Protein AF-A0A4R9ENP4-F1 (afdb_monomer)

pLDDT: mean 82.61, std 16.68, range [25.3, 98.69]

Mean predicted aligned error: 11.26 Å

Nearest PDB structures (foldseek):
  9c3c-assembly1_n  TM=2.186E-01  e=7.268E-01  Oryctolagus cuniculus

Radius of gyration: 22.76 Å; Cα contacts (8 Å, |Δi|>4): 578; chains: 1; bounding box: 49×40×67 Å

Solvent-accessible surface area (backbone atoms only — not comparable to full-atom values): 18109 Å² total; per-residue (Å²): 117,75,44,74,51,44,40,76,66,44,40,77,64,33,58,74,70,53,34,59,51,46,30,51,43,42,49,52,66,68,67,65,55,101,65,59,54,32,58,50,50,42,55,48,40,53,54,52,46,54,48,41,70,79,51,80,87,47,88,64,45,68,60,52,43,55,51,47,54,59,57,54,68,53,79,38,44,36,74,66,94,72,74,83,35,73,78,32,24,39,43,47,72,43,92,91,40,76,49,38,39,36,44,31,62,39,58,69,90,78,79,91,79,85,89,78,92,79,88,84,84,97,49,90,81,46,71,25,39,70,56,72,30,43,33,70,57,26,20,51,40,14,11,51,42,14,26,52,53,30,50,75,71,66,48,57,68,61,57,22,51,34,38,22,52,23,28,34,33,29,61,30,24,39,54,30,67,39,53,30,6,26,44,42,65,29,32,53,69,60,38,75,66,48,84,60,58,50,66,38,25,44,50,62,52,86,44,58,67,58,53,52,49,5,22,59,66,26,72,46,53,92,58,58,53,43,28,47,40,12,20,52,40,46,49,60,46,54,77,68,63,44,77,89,56,64,86,41,61,65,66,57,34,35,44,46,17,34,27,46,86,68,42,36,80,39,54,61,63,73,32,61,47,94,75,56,48,81,32,65,24,62,40,85,84,67,49,76,37,74,41,59,37,57,66,25,32,67,65,81,59,33,47,60,46,45,51,51,45,33,71,72,51,32,66,67,46,44,51,48,56,41,46,45,44,33,51,19,44,52,50,24,34,75,73,57,58

Structure (mmCIF, N/CA/C/O backbone):
data_AF-A0A4R9ENP4-F1
#
_entry.id   AF-A0A4R9ENP4-F1
#
loop_
_atom_site.group_PDB
_atom_site.id
_atom_site.type_symbol
_atom_site.label_atom_id
_atom_site.label_alt_id
_atom_site.label_comp_id
_atom_site.label_asym_id
_atom_site.label_entity_id
_atom_site.label_seq_id
_atom_site.pdbx_PDB_ins_code
_atom_site.Cartn_x
_atom_site.Cartn_y
_atom_site.Cartn_z
_atom_site.occupancy
_atom_site.B_iso_or_equiv
_atom_site.auth_seq_id
_atom_site.auth_comp_id
_atom_site.auth_asym_id
_atom_site.auth_atom_id
_atom_site.pdbx_PDB_model_num
ATOM 1 N N . ALA A 1 1 ? 1.396 -7.609 -23.230 1.00 62.72 1 ALA A N 1
ATOM 2 C CA . ALA A 1 1 ? 2.019 -7.308 -21.926 1.00 62.72 1 ALA A CA 1
ATOM 3 C C . ALA A 1 1 ? 3.012 -6.165 -22.107 1.00 62.72 1 ALA A C 1
ATOM 5 O O . ALA A 1 1 ? 3.465 -5.997 -23.237 1.00 62.72 1 ALA A O 1
ATOM 6 N N . PRO A 1 2 ? 3.311 -5.389 -21.052 1.00 74.44 2 PRO A N 1
ATOM 7 C CA . PRO A 1 2 ? 4.480 -4.512 -21.018 1.00 74.44 2 PRO A CA 1
ATOM 8 C C . PRO A 1 2 ? 5.732 -5.256 -21.491 1.00 74.44 2 PRO A C 1
ATOM 10 O O . PRO A 1 2 ? 5.940 -6.402 -21.089 1.00 74.44 2 PRO A O 1
ATOM 13 N N . THR A 1 3 ? 6.536 -4.624 -22.341 1.00 78.50 3 THR A N 1
ATOM 14 C CA . THR A 1 3 ? 7.766 -5.220 -22.872 1.00 78.50 3 THR A CA 1
ATOM 15 C C . THR A 1 3 ? 8.906 -4.237 -22.722 1.00 78.50 3 THR A C 1
ATOM 17 O O . THR A 1 3 ? 8.933 -3.193 -23.376 1.00 78.50 3 THR A O 1
ATOM 20 N N . ARG A 1 4 ? 9.848 -4.583 -21.849 1.00 78.75 4 ARG A N 1
ATOM 21 C CA . ARG A 1 4 ? 11.099 -3.857 -21.684 1.00 78.75 4 ARG A CA 1
ATOM 22 C C . ARG A 1 4 ? 12.050 -4.239 -22.811 1.00 78.75 4 ARG A C 1
ATOM 24 O O . ARG A 1 4 ? 12.269 -5.426 -23.056 1.00 78.75 4 ARG A O 1
ATOM 31 N N . LEU A 1 5 ? 12.609 -3.238 -23.478 1.00 79.50 5 LEU A N 1
ATOM 32 C CA . LEU A 1 5 ? 13.698 -3.419 -24.428 1.00 79.50 5 LEU A CA 1
ATOM 33 C C . LEU A 1 5 ? 14.982 -2.990 -23.725 1.00 79.50 5 LEU A C 1
ATOM 35 O O . LEU A 1 5 ? 15.175 -1.814 -23.420 1.00 79.50 5 LEU A O 1
ATOM 39 N N . ASP A 1 6 ? 15.813 -3.981 -23.414 1.00 72.50 6 ASP A N 1
ATOM 40 C CA . ASP A 1 6 ? 17.107 -3.800 -22.769 1.00 72.50 6 ASP A CA 1
ATOM 41 C C . ASP A 1 6 ? 18.203 -4.295 -23.728 1.00 72.50 6 ASP A C 1
ATOM 43 O O . ASP A 1 6 ? 18.162 -5.466 -24.133 1.00 72.50 6 ASP A O 1
ATOM 47 N N . PRO A 1 7 ? 19.168 -3.440 -24.107 1.00 70.62 7 PRO A N 1
ATOM 48 C CA . PRO A 1 7 ? 20.269 -3.801 -24.990 1.00 70.62 7 PRO A CA 1
ATOM 49 C C . PRO A 1 7 ? 21.029 -5.047 -24.538 1.00 70.62 7 PRO A C 1
ATOM 51 O O . PRO A 1 7 ? 21.366 -5.885 -25.374 1.00 70.62 7 PRO A O 1
ATOM 54 N N . ALA A 1 8 ? 21.265 -5.216 -23.234 1.00 67.75 8 ALA A N 1
ATOM 55 C CA . ALA A 1 8 ? 22.028 -6.346 -22.712 1.00 67.75 8 ALA A CA 1
ATOM 56 C C . ALA A 1 8 ? 21.276 -7.673 -22.896 1.00 67.75 8 ALA A C 1
ATOM 58 O O . ALA A 1 8 ? 21.872 -8.682 -23.264 1.00 67.75 8 ALA A O 1
ATOM 59 N N . VAL A 1 9 ? 19.953 -7.663 -22.700 1.00 66.44 9 VAL A N 1
ATOM 60 C CA . VAL A 1 9 ? 19.096 -8.846 -22.888 1.00 66.44 9 VAL A CA 1
ATOM 61 C C . VAL A 1 9 ? 18.933 -9.169 -24.369 1.00 66.44 9 VAL A C 1
ATOM 63 O O . VAL A 1 9 ? 18.990 -10.332 -24.761 1.00 66.44 9 VAL A O 1
ATOM 66 N N . LEU A 1 10 ? 18.755 -8.150 -25.210 1.00 67.50 10 LEU A N 1
ATOM 67 C CA . LEU A 1 10 ? 18.553 -8.353 -26.641 1.00 67.50 10 LEU A CA 1
ATOM 68 C C . LEU A 1 10 ? 19.839 -8.775 -27.350 1.00 67.50 10 LEU A C 1
ATOM 70 O O . LEU A 1 10 ? 19.763 -9.625 -28.220 1.00 67.50 10 LEU A O 1
ATOM 74 N N . THR A 1 11 ? 21.016 -8.331 -26.905 1.00 67.88 11 THR A N 1
ATOM 75 C CA . THR A 1 11 ? 22.309 -8.811 -27.438 1.00 67.88 11 THR A CA 1
ATOM 76 C C . THR A 1 11 ? 22.515 -10.319 -27.215 1.00 67.88 11 THR A C 1
ATOM 78 O O . THR A 1 11 ? 23.224 -10.970 -27.977 1.00 67.88 11 THR A O 1
ATOM 81 N N . LEU A 1 12 ? 21.857 -10.921 -26.214 1.00 65.69 12 LEU A N 1
ATOM 82 C CA . LEU A 1 12 ? 21.847 -12.381 -26.037 1.00 65.69 12 LEU A CA 1
ATOM 83 C C . LEU A 1 12 ? 20.946 -13.094 -27.059 1.00 65.69 12 LEU A C 1
ATOM 85 O O . LEU A 1 12 ? 21.131 -14.280 -27.328 1.00 65.69 12 LEU A O 1
ATOM 89 N N . LEU A 1 13 ? 19.986 -12.388 -27.659 1.00 62.69 13 LEU A N 1
ATOM 90 C CA . LEU A 1 13 ? 18.968 -12.929 -28.567 1.00 62.69 13 LEU A CA 1
ATOM 91 C C . LEU A 1 13 ? 19.168 -12.515 -30.035 1.00 62.69 13 LEU A C 1
ATOM 93 O O . LEU A 1 13 ? 18.677 -13.204 -30.922 1.00 62.69 13 LEU A O 1
ATOM 97 N N . THR A 1 14 ? 19.922 -11.450 -30.295 1.00 64.62 14 THR A N 1
ATOM 98 C CA . THR A 1 14 ? 20.237 -10.905 -31.622 1.00 64.62 14 THR A CA 1
ATOM 99 C C . THR A 1 14 ? 21.746 -10.629 -31.746 1.00 64.62 14 THR A C 1
ATOM 101 O O . THR A 1 14 ? 22.522 -11.022 -30.871 1.00 64.62 14 THR A O 1
ATOM 104 N N . ASP A 1 15 ? 22.201 -10.013 -32.840 1.00 65.75 15 ASP A N 1
ATOM 105 C CA . ASP A 1 15 ? 23.605 -9.600 -33.017 1.00 65.75 15 ASP A CA 1
ATOM 106 C C . ASP A 1 15 ? 23.891 -8.235 -32.350 1.00 65.75 15 ASP A C 1
ATOM 108 O O . ASP A 1 15 ? 22.971 -7.441 -32.116 1.00 65.75 15 ASP A O 1
ATOM 112 N N . SER A 1 16 ? 25.165 -7.922 -32.055 1.00 59.75 16 SER A N 1
ATOM 113 C CA . SER A 1 16 ? 25.556 -6.764 -31.215 1.00 59.75 16 SER A CA 1
ATOM 114 C C . SER A 1 16 ? 25.121 -5.392 -31.748 1.00 59.75 16 SER A C 1
ATOM 116 O O . SER A 1 16 ? 24.949 -4.458 -30.966 1.00 59.75 16 SER A O 1
ATOM 118 N N . ALA A 1 17 ? 24.855 -5.276 -33.054 1.00 64.25 17 ALA A N 1
ATOM 119 C CA . ALA A 1 17 ? 24.341 -4.060 -33.688 1.00 64.25 17 ALA A CA 1
ATOM 120 C C . ALA A 1 17 ? 22.979 -3.601 -33.125 1.00 64.25 17 ALA A C 1
ATOM 122 O O . ALA A 1 17 ? 22.590 -2.447 -33.287 1.00 64.25 17 ALA A O 1
ATOM 123 N N . THR A 1 18 ? 22.256 -4.490 -32.440 1.00 66.44 18 THR A N 1
ATOM 124 C CA . THR A 1 18 ? 20.904 -4.244 -31.926 1.00 66.44 18 THR A CA 1
ATOM 125 C C . THR A 1 18 ? 20.866 -3.265 -30.749 1.00 66.44 18 THR A C 1
ATOM 127 O O . THR A 1 18 ? 19.916 -2.492 -30.619 1.00 66.44 18 THR A O 1
ATOM 130 N N . ALA A 1 19 ? 21.912 -3.242 -29.916 1.00 66.50 19 ALA A N 1
ATOM 131 C CA . ALA A 1 19 ? 22.026 -2.308 -28.795 1.00 66.50 19 ALA A CA 1
ATOM 132 C C . ALA A 1 19 ? 21.999 -0.845 -29.272 1.00 66.50 19 ALA A C 1
ATOM 134 O O . ALA A 1 19 ? 21.253 -0.015 -28.753 1.00 66.50 19 ALA A O 1
ATOM 135 N N . THR A 1 20 ? 22.727 -0.568 -30.353 1.00 77.75 20 THR A N 1
ATOM 136 C CA . THR A 1 20 ? 22.848 0.761 -30.959 1.00 77.75 20 THR A CA 1
ATOM 137 C C . THR A 1 20 ? 21.532 1.244 -31.581 1.00 77.75 20 THR A C 1
ATOM 139 O O . THR A 1 20 ? 21.287 2.446 -31.675 1.00 77.75 20 THR A O 1
ATOM 142 N N . VAL A 1 21 ? 20.659 0.320 -32.003 1.00 83.69 21 VAL A N 1
ATOM 143 C CA . VAL A 1 21 ? 19.332 0.643 -32.557 1.00 83.69 21 VAL A CA 1
ATOM 144 C C . VAL A 1 21 ? 18.402 1.161 -31.461 1.00 83.69 21 VAL A C 1
ATOM 146 O O . VAL A 1 21 ? 17.690 2.142 -31.677 1.00 83.69 21 VAL A O 1
ATOM 149 N N . ILE A 1 22 ? 18.436 0.541 -30.279 1.00 82.62 22 ILE A N 1
ATOM 150 C CA . ILE A 1 22 ? 17.636 0.957 -29.120 1.00 82.62 22 ILE A CA 1
ATOM 151 C C . ILE A 1 22 ? 18.085 2.339 -28.650 1.00 82.62 22 ILE A C 1
ATOM 153 O O . ILE A 1 22 ? 17.253 3.231 -28.514 1.00 82.62 22 ILE A O 1
ATOM 157 N N . GLU A 1 23 ? 19.392 2.546 -28.483 1.00 84.12 23 GLU A N 1
ATOM 158 C CA . GLU A 1 23 ? 19.961 3.844 -28.098 1.00 84.12 23 GLU A CA 1
ATOM 159 C C . GLU A 1 23 ? 19.559 4.956 -29.072 1.00 84.12 23 GLU A C 1
ATOM 161 O O . GLU A 1 23 ? 19.110 6.023 -28.652 1.00 84.12 23 GLU A O 1
ATOM 166 N N . ARG A 1 24 ? 19.639 4.694 -30.384 1.00 86.44 24 ARG A N 1
ATOM 167 C CA . ARG A 1 24 ? 19.231 5.657 -31.415 1.00 86.44 24 ARG A CA 1
ATOM 168 C C . ARG A 1 24 ? 17.734 5.958 -31.366 1.00 86.44 24 ARG A C 1
ATOM 170 O O . ARG A 1 24 ? 17.344 7.112 -31.531 1.00 86.44 24 ARG A O 1
ATOM 177 N N . ALA A 1 25 ? 16.898 4.945 -31.146 1.00 87.81 25 ALA A N 1
ATOM 178 C CA . ALA A 1 25 ? 15.459 5.133 -31.004 1.00 87.81 25 ALA A CA 1
ATOM 179 C C . ALA A 1 25 ? 15.123 5.956 -29.751 1.00 87.81 25 ALA A C 1
ATOM 181 O O . ALA A 1 25 ? 14.338 6.896 -29.841 1.00 87.81 25 ALA A O 1
ATOM 182 N N . VAL A 1 26 ? 15.758 5.669 -28.607 1.00 86.50 26 VAL A N 1
ATOM 183 C CA . VAL A 1 26 ? 15.574 6.445 -27.370 1.00 86.50 26 VAL A CA 1
ATOM 184 C C . VAL A 1 26 ? 16.040 7.888 -27.553 1.00 86.50 26 VAL A C 1
ATOM 186 O O . VAL A 1 26 ? 15.333 8.799 -27.134 1.00 86.50 26 VAL A O 1
ATOM 189 N N . ALA A 1 27 ? 17.179 8.118 -28.210 1.00 86.38 27 ALA A N 1
ATOM 190 C CA . ALA A 1 27 ? 17.670 9.464 -28.494 1.00 86.38 27 ALA A CA 1
ATOM 191 C C . ALA A 1 27 ? 16.668 10.276 -29.332 1.00 86.38 27 ALA A C 1
ATOM 193 O O . ALA A 1 27 ? 16.342 11.399 -28.957 1.00 86.38 27 ALA A O 1
ATOM 194 N N . ARG A 1 28 ? 16.110 9.686 -30.401 1.00 87.94 28 ARG A N 1
ATOM 195 C CA . ARG A 1 28 ? 15.069 10.321 -31.233 1.00 87.94 28 ARG A CA 1
ATOM 196 C C . ARG A 1 28 ? 13.795 10.617 -30.441 1.00 87.94 28 ARG A C 1
ATOM 198 O O . ARG A 1 28 ? 13.267 11.719 -30.515 1.00 87.94 28 ARG A O 1
ATOM 205 N N . LEU A 1 29 ? 13.346 9.667 -29.618 1.00 86.75 29 LEU A N 1
ATOM 206 C CA . LEU A 1 29 ? 12.161 9.838 -28.770 1.00 86.75 29 LEU A CA 1
ATOM 207 C C . LEU A 1 29 ? 12.344 10.931 -27.705 1.00 86.75 29 LEU A C 1
ATOM 209 O O . LEU A 1 29 ? 11.378 11.605 -27.362 1.00 86.75 29 LEU A O 1
ATOM 213 N N . ARG A 1 30 ? 13.564 11.120 -27.184 1.00 84.12 30 ARG A N 1
ATOM 214 C CA . ARG A 1 30 ? 13.888 12.206 -26.240 1.00 84.12 30 ARG A CA 1
ATOM 215 C C . ARG A 1 30 ? 14.032 13.561 -26.909 1.00 84.12 30 ARG A C 1
ATOM 217 O O . ARG A 1 30 ? 13.695 14.560 -26.285 1.00 84.12 30 ARG A O 1
ATOM 224 N N . ALA A 1 31 ? 14.576 13.592 -28.125 1.00 82.62 31 ALA A N 1
ATOM 225 C CA . ALA A 1 31 ? 14.781 14.829 -28.866 1.00 82.62 31 ALA A CA 1
ATOM 226 C C . ALA A 1 31 ? 13.449 15.533 -29.164 1.00 82.62 31 ALA A C 1
ATOM 228 O O . ALA A 1 31 ? 13.423 16.756 -29.246 1.00 82.62 31 ALA A O 1
ATOM 229 N N . GLY A 1 32 ? 12.347 14.773 -29.258 1.00 66.75 32 GLY A N 1
ATOM 230 C CA . GLY A 1 32 ? 11.007 15.334 -29.428 1.00 66.75 32 GLY A CA 1
ATOM 231 C C . GLY A 1 32 ? 10.860 16.143 -30.717 1.00 66.75 32 GLY A C 1
ATOM 232 O O . GLY A 1 32 ? 10.054 17.067 -30.761 1.00 66.75 32 GLY A O 1
ATOM 233 N N . GLU A 1 33 ? 11.670 15.831 -31.734 1.00 57.50 33 GLU A N 1
ATOM 234 C CA . GLU A 1 33 ? 11.567 16.415 -33.075 1.00 57.50 33 GLU A CA 1
ATOM 235 C C . GLU A 1 33 ? 10.170 16.119 -33.672 1.00 57.50 33 GLU A C 1
ATOM 237 O O . GLU A 1 33 ? 9.485 15.225 -33.178 1.00 57.50 33 GLU A O 1
ATOM 242 N N . ASP A 1 34 ? 9.746 16.831 -34.731 1.00 61.56 34 ASP A N 1
ATOM 243 C CA . ASP A 1 34 ? 8.429 16.730 -35.425 1.00 61.56 34 ASP A CA 1
ATOM 244 C C . ASP A 1 34 ? 8.048 15.315 -35.950 1.00 61.56 34 ASP A C 1
ATOM 246 O O . ASP A 1 34 ? 7.090 15.130 -36.704 1.00 61.56 34 ASP A O 1
ATOM 250 N N . GLU A 1 35 ? 8.810 14.291 -35.584 1.00 73.94 35 GLU A N 1
ATOM 251 C CA . GLU A 1 35 ? 8.627 12.905 -35.955 1.00 73.94 35 GLU A CA 1
ATOM 252 C C . GLU A 1 35 ? 7.646 12.190 -35.011 1.00 73.94 35 GLU A C 1
ATOM 254 O O . GLU A 1 35 ? 7.814 12.155 -33.791 1.00 73.94 35 GLU A O 1
ATOM 259 N N . ASP A 1 36 ? 6.615 11.570 -35.590 1.00 85.44 36 ASP A N 1
ATOM 260 C CA . ASP A 1 36 ? 5.622 10.791 -34.848 1.00 85.44 36 ASP A CA 1
ATOM 261 C C . ASP A 1 36 ? 6.303 9.645 -34.060 1.00 85.44 36 ASP A C 1
ATOM 263 O O . ASP A 1 36 ? 6.947 8.776 -34.666 1.00 85.44 36 ASP A O 1
ATOM 267 N N . PRO A 1 37 ? 6.131 9.569 -32.723 1.00 86.81 37 PRO A N 1
ATOM 268 C CA . PRO A 1 37 ? 6.666 8.485 -31.902 1.00 86.81 37 PRO A CA 1
ATOM 269 C C . PRO A 1 37 ? 6.309 7.080 -32.407 1.00 86.81 37 PRO A C 1
ATOM 271 O O . PRO A 1 37 ? 7.082 6.140 -32.203 1.00 86.81 37 PRO A O 1
ATOM 274 N N . ALA A 1 38 ? 5.165 6.915 -33.082 1.00 88.62 38 ALA A N 1
ATOM 275 C CA . ALA A 1 38 ? 4.777 5.645 -33.687 1.00 88.62 38 ALA A CA 1
ATOM 276 C C . ALA A 1 38 ? 5.748 5.200 -34.787 1.00 88.62 38 ALA A C 1
ATOM 278 O O . ALA A 1 38 ? 6.103 4.022 -34.838 1.00 88.62 38 ALA A O 1
ATOM 279 N N . VAL A 1 39 ? 6.243 6.133 -35.607 1.00 89.00 39 VAL A N 1
ATOM 280 C CA . VAL A 1 39 ? 7.219 5.852 -36.671 1.00 89.00 39 VAL A CA 1
ATOM 281 C C . VAL A 1 39 ? 8.527 5.349 -36.068 1.00 89.00 39 VAL A C 1
ATOM 283 O O . VAL A 1 39 ? 9.058 4.328 -36.508 1.00 89.00 39 VAL A O 1
ATOM 286 N N . ILE A 1 40 ? 9.015 6.013 -35.016 1.00 90.25 40 ILE A N 1
ATOM 287 C CA . ILE A 1 40 ? 10.263 5.632 -34.344 1.00 90.25 40 ILE A CA 1
ATOM 288 C C . ILE A 1 40 ? 10.136 4.231 -33.723 1.00 90.25 40 ILE A C 1
ATOM 290 O O . ILE A 1 40 ? 11.021 3.390 -33.902 1.00 90.25 40 ILE A O 1
ATOM 294 N N . VAL A 1 41 ? 9.023 3.944 -33.036 1.00 89.69 41 VAL A N 1
ATOM 295 C CA . VAL A 1 41 ? 8.779 2.627 -32.422 1.00 89.69 41 VAL A CA 1
ATOM 296 C C . VAL A 1 41 ? 8.603 1.531 -33.472 1.00 89.69 41 VAL A C 1
ATOM 298 O O . VAL A 1 41 ? 9.140 0.438 -33.298 1.00 89.69 41 VAL A O 1
ATOM 301 N N . HIS A 1 42 ? 7.888 1.789 -34.569 1.00 92.50 42 HIS A N 1
ATOM 302 C CA . HIS A 1 42 ? 7.724 0.812 -35.649 1.00 92.50 42 HIS A CA 1
ATOM 303 C C . HIS A 1 42 ? 9.054 0.468 -36.309 1.00 92.50 42 HIS A C 1
ATOM 305 O O . HIS A 1 42 ? 9.353 -0.714 -36.443 1.00 92.50 42 HIS A O 1
ATOM 311 N N . GLN A 1 43 ? 9.885 1.466 -36.624 1.00 90.75 43 GLN A N 1
ATOM 312 C CA . GLN A 1 43 ? 11.226 1.242 -37.177 1.00 90.75 43 GLN A CA 1
ATOM 313 C C . GLN A 1 43 ? 12.113 0.426 -36.226 1.00 90.75 43 GLN A C 1
ATOM 315 O O . GLN A 1 43 ? 12.814 -0.494 -36.660 1.00 90.75 43 GLN A O 1
ATOM 320 N N . LEU A 1 44 ? 12.064 0.730 -34.923 1.00 89.88 44 LEU A N 1
ATOM 321 C CA . LEU A 1 44 ? 12.766 -0.043 -33.899 1.00 89.88 44 LEU A CA 1
ATOM 322 C C . LEU A 1 44 ? 12.295 -1.504 -33.896 1.00 89.88 44 LEU A C 1
ATOM 324 O O . LEU A 1 44 ? 13.115 -2.415 -33.994 1.00 89.88 44 LEU A O 1
ATOM 328 N N . LEU A 1 45 ? 10.984 -1.738 -33.808 1.00 89.88 45 LEU A N 1
ATOM 329 C CA . LEU A 1 45 ? 10.405 -3.081 -33.738 1.00 89.88 45 LEU A CA 1
ATOM 330 C C . LEU A 1 45 ? 10.645 -3.894 -35.016 1.00 89.88 45 LEU A C 1
ATOM 332 O O . LEU A 1 45 ? 10.938 -5.082 -34.910 1.00 89.88 45 LEU A O 1
ATOM 336 N N . ASP A 1 46 ? 10.581 -3.270 -36.195 1.00 90.00 46 ASP A N 1
ATOM 337 C CA . ASP A 1 46 ? 10.891 -3.915 -37.479 1.00 90.00 46 ASP A CA 1
ATOM 338 C C . ASP A 1 46 ? 12.348 -4.387 -37.523 1.00 90.00 46 ASP A C 1
ATOM 340 O O . ASP A 1 46 ? 12.629 -5.524 -37.908 1.00 90.00 46 ASP A O 1
ATOM 344 N N . THR A 1 47 ? 13.272 -3.552 -37.041 1.00 87.81 47 THR A N 1
ATOM 345 C CA . THR A 1 47 ? 14.696 -3.902 -36.962 1.00 87.81 47 THR A CA 1
ATOM 346 C C . THR A 1 47 ? 14.932 -5.070 -35.997 1.00 87.81 47 THR A C 1
ATOM 348 O O . THR A 1 47 ? 15.670 -6.002 -36.318 1.00 87.81 47 THR A O 1
ATOM 351 N N . LEU A 1 48 ? 14.272 -5.060 -34.832 1.00 85.50 48 LEU A N 1
ATOM 352 C CA . LEU A 1 48 ? 14.372 -6.142 -33.845 1.00 85.50 48 LEU A CA 1
ATOM 353 C C . LEU A 1 48 ? 13.778 -7.463 -34.354 1.00 85.50 48 LEU A C 1
ATOM 355 O O . LEU A 1 48 ? 14.375 -8.519 -34.154 1.00 85.50 48 LEU A O 1
ATOM 359 N N . LEU A 1 49 ? 12.620 -7.416 -35.016 1.00 85.56 49 LEU A N 1
ATOM 360 C CA . LEU A 1 49 ? 11.969 -8.592 -35.599 1.00 85.56 49 LEU A CA 1
ATOM 361 C C . LEU A 1 49 ? 12.822 -9.217 -36.703 1.00 85.56 49 LEU A C 1
ATOM 363 O O . LEU A 1 49 ? 12.999 -10.434 -36.718 1.00 85.56 49 LEU A O 1
ATOM 367 N N . HIS A 1 50 ? 13.407 -8.389 -37.574 1.00 84.06 50 HIS A N 1
ATOM 368 C CA . HIS A 1 50 ? 14.324 -8.863 -38.605 1.00 84.06 50 HIS A CA 1
ATOM 369 C C . HIS A 1 50 ? 15.549 -9.562 -37.995 1.00 84.06 50 HIS A C 1
ATOM 371 O O . HIS A 1 50 ? 15.890 -10.665 -38.412 1.00 84.06 50 HIS A O 1
ATOM 377 N N . GLY A 1 51 ? 16.158 -8.967 -36.962 1.00 77.50 51 GLY A N 1
ATOM 378 C CA . GLY A 1 51 ? 17.322 -9.538 -36.278 1.00 77.50 51 GLY A CA 1
ATOM 379 C C . GLY A 1 51 ? 17.049 -10.840 -35.513 1.00 77.50 51 GLY A C 1
ATOM 380 O O . GLY A 1 51 ? 17.958 -11.646 -35.353 1.00 77.50 51 GLY A O 1
ATOM 381 N N . LEU A 1 52 ? 15.814 -11.077 -35.054 1.00 72.69 52 LEU A N 1
ATOM 382 C CA . LEU A 1 52 ? 15.418 -12.354 -34.440 1.00 72.69 52 LEU A CA 1
ATOM 383 C C . LEU A 1 52 ? 15.145 -13.445 -35.487 1.00 72.69 52 LEU A C 1
ATOM 385 O O . LEU A 1 52 ? 15.398 -14.621 -35.232 1.00 72.69 52 LEU A O 1
ATOM 389 N N . GLY A 1 53 ? 14.642 -13.068 -36.667 1.00 63.25 53 GLY A N 1
ATOM 390 C CA . GLY A 1 53 ? 14.315 -13.998 -37.752 1.00 63.25 53 GLY A CA 1
ATOM 391 C C . GLY A 1 53 ? 15.530 -14.643 -38.431 1.00 63.25 53 GLY A C 1
ATOM 392 O O . GLY A 1 53 ? 15.381 -15.662 -39.103 1.00 63.25 53 GLY A O 1
ATOM 393 N N . THR A 1 54 ? 16.734 -14.095 -38.250 1.00 61.28 54 THR A N 1
ATOM 394 C CA . THR A 1 54 ? 17.971 -14.617 -38.856 1.00 61.28 54 THR A CA 1
ATOM 395 C C . THR A 1 54 ? 18.600 -15.779 -38.080 1.00 61.28 54 THR A C 1
ATOM 397 O O . THR A 1 54 ? 19.518 -16.413 -38.601 1.00 61.28 54 THR A O 1
ATOM 400 N N . ASN A 1 55 ? 18.135 -16.099 -36.861 1.00 56.78 55 ASN A N 1
ATOM 401 C CA . ASN A 1 55 ? 18.723 -17.171 -36.050 1.00 56.78 55 ASN A CA 1
ATOM 402 C C . ASN A 1 55 ? 17.706 -17.871 -35.112 1.00 56.78 55 ASN A C 1
ATOM 404 O O . ASN A 1 55 ? 17.690 -17.619 -33.903 1.00 56.78 55 ASN A O 1
ATOM 408 N N . PRO A 1 56 ? 16.876 -18.792 -35.638 1.00 54.31 56 PRO A N 1
ATOM 409 C CA . PRO A 1 56 ? 15.795 -19.446 -34.888 1.00 54.31 56 PRO A CA 1
ATOM 410 C C . PRO A 1 56 ? 16.268 -20.455 -33.823 1.00 54.31 56 PRO A C 1
ATOM 412 O O . PRO A 1 56 ? 15.455 -20.982 -33.072 1.00 54.31 56 PRO A O 1
ATOM 415 N N . ALA A 1 57 ? 17.572 -20.741 -33.724 1.00 56.00 57 ALA A N 1
ATOM 416 C CA . ALA A 1 57 ? 18.115 -21.746 -32.805 1.00 56.00 57 ALA A CA 1
ATOM 417 C C . ALA A 1 57 ? 18.291 -21.251 -31.351 1.00 56.00 57 ALA A C 1
ATOM 419 O O . ALA A 1 57 ? 18.738 -22.017 -30.494 1.00 56.00 57 ALA A O 1
ATOM 420 N N . ARG A 1 58 ? 17.981 -19.980 -31.049 1.00 64.12 58 ARG A N 1
ATOM 421 C CA . 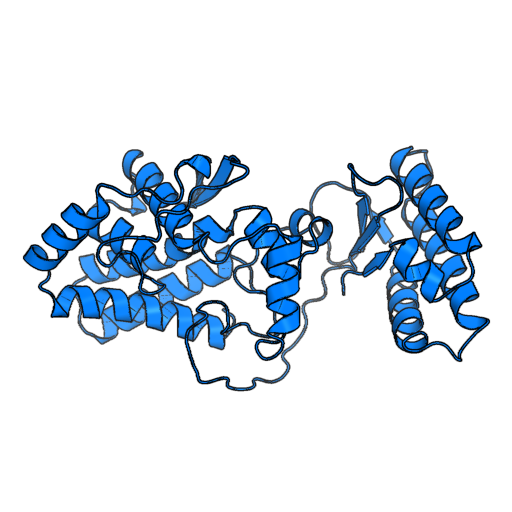ARG A 1 58 ? 18.150 -19.419 -29.699 1.00 64.12 58 ARG A CA 1
ATOM 422 C C . ARG A 1 58 ? 16.923 -19.711 -28.817 1.00 64.12 58 ARG A C 1
ATOM 424 O O . ARG A 1 58 ? 15.795 -19.437 -29.232 1.00 64.12 58 ARG A O 1
ATOM 431 N N . PRO A 1 59 ? 17.110 -20.210 -27.579 1.00 54.19 59 PRO A N 1
ATOM 432 C CA . PRO A 1 59 ? 16.010 -20.406 -26.639 1.00 54.19 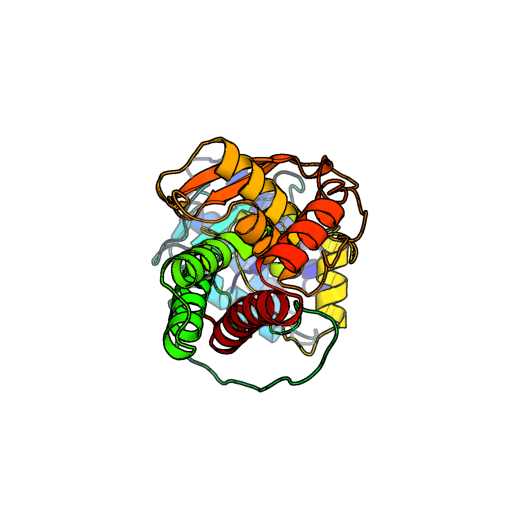59 PRO A CA 1
ATOM 433 C C . PRO A 1 59 ? 15.190 -19.119 -26.471 1.00 54.19 59 PRO A C 1
ATOM 435 O O . PRO A 1 59 ? 15.756 -18.038 -26.325 1.00 54.19 59 PRO A O 1
ATOM 438 N N . TYR A 1 60 ? 13.859 -19.239 -26.463 1.00 59.34 60 TYR A N 1
ATOM 439 C CA . TYR A 1 60 ? 12.900 -18.133 -26.291 1.00 59.34 60 TYR A CA 1
ATOM 440 C C . TYR A 1 60 ? 12.796 -17.119 -27.450 1.00 59.34 60 TYR A C 1
ATOM 442 O O . TYR A 1 60 ? 12.007 -16.175 -27.336 1.00 59.34 60 TYR A O 1
ATOM 450 N N . ALA A 1 61 ? 13.501 -17.319 -28.574 1.00 66.12 61 ALA A N 1
ATOM 451 C CA . ALA A 1 61 ? 13.415 -16.440 -29.747 1.00 66.12 61 ALA A CA 1
ATOM 452 C C . ALA A 1 61 ? 11.981 -16.331 -30.299 1.00 66.12 61 ALA A C 1
ATOM 454 O O . ALA A 1 61 ? 11.512 -15.224 -30.557 1.00 66.12 61 ALA A O 1
ATOM 455 N N . ASP A 1 62 ? 11.233 -17.437 -30.359 1.00 65.31 62 ASP A N 1
ATOM 456 C CA . ASP A 1 62 ? 9.839 -17.456 -30.835 1.00 65.31 62 ASP A CA 1
ATOM 457 C C . ASP A 1 62 ? 8.890 -16.634 -29.950 1.00 65.31 62 ASP A C 1
ATOM 459 O O . ASP A 1 62 ? 7.993 -15.933 -30.434 1.00 65.31 62 ASP A O 1
ATOM 463 N N . LEU A 1 63 ? 9.098 -16.683 -28.630 1.00 68.12 63 LEU A N 1
ATOM 464 C CA . LEU A 1 63 ? 8.316 -15.917 -27.658 1.00 68.12 63 LEU A CA 1
ATOM 465 C C . LEU A 1 63 ? 8.633 -14.424 -27.759 1.00 68.12 63 LEU A C 1
ATOM 467 O O . LEU A 1 63 ? 7.714 -13.601 -27.723 1.00 68.12 63 LEU A O 1
ATOM 471 N N . ALA A 1 64 ? 9.913 -14.072 -27.909 1.00 71.62 64 ALA A N 1
ATOM 472 C CA . ALA A 1 64 ? 10.341 -12.698 -28.142 1.00 71.62 64 ALA A CA 1
ATOM 473 C C . ALA A 1 64 ? 9.768 -12.165 -29.463 1.00 71.62 64 ALA A C 1
ATOM 475 O O . ALA A 1 64 ? 9.117 -11.121 -29.464 1.00 71.62 64 ALA A O 1
ATOM 476 N N . HIS A 1 65 ? 9.898 -12.925 -30.554 1.00 78.94 65 HIS A N 1
ATOM 477 C CA . HIS A 1 65 ? 9.369 -12.572 -31.869 1.00 78.94 65 HIS A CA 1
ATOM 478 C C . HIS A 1 65 ? 7.850 -12.356 -31.822 1.00 78.94 65 HIS A C 1
ATOM 480 O O . HIS A 1 65 ? 7.353 -11.306 -32.227 1.00 78.94 65 HIS A O 1
ATOM 486 N N . THR A 1 66 ? 7.099 -13.290 -31.229 1.00 76.25 66 THR A N 1
ATOM 487 C CA . THR A 1 66 ? 5.640 -13.168 -31.066 1.00 76.25 66 THR A CA 1
ATOM 488 C C . THR A 1 66 ? 5.255 -11.918 -30.271 1.00 76.25 66 THR A C 1
ATOM 490 O O . THR A 1 66 ? 4.292 -11.226 -30.612 1.00 76.25 66 THR A O 1
ATOM 493 N N . ARG A 1 67 ? 5.993 -11.600 -29.200 1.00 79.31 67 ARG A N 1
ATOM 494 C CA . ARG A 1 67 ? 5.734 -10.403 -28.386 1.00 79.31 67 ARG A CA 1
ATOM 495 C C . ARG A 1 67 ? 6.022 -9.118 -29.157 1.00 79.31 67 ARG A C 1
ATOM 497 O O . ARG A 1 67 ? 5.178 -8.226 -29.137 1.00 79.31 67 ARG A O 1
ATOM 504 N N . LEU A 1 68 ? 7.160 -9.027 -29.843 1.00 84.44 68 LEU A N 1
ATOM 505 C CA . LEU A 1 68 ? 7.521 -7.846 -30.629 1.00 84.44 68 LEU A CA 1
ATOM 506 C C . LEU A 1 68 ? 6.565 -7.636 -31.809 1.00 84.44 68 LEU A C 1
ATOM 508 O O . LEU A 1 68 ? 6.131 -6.510 -32.034 1.00 84.44 68 LEU A O 1
ATOM 512 N N . ALA A 1 69 ? 6.137 -8.709 -32.481 1.00 84.69 69 ALA A N 1
ATOM 513 C CA . ALA A 1 69 ? 5.159 -8.647 -33.569 1.00 84.69 69 ALA A CA 1
ATOM 514 C C . ALA A 1 69 ? 3.809 -8.091 -33.090 1.00 84.69 69 ALA A C 1
ATOM 516 O O . ALA A 1 69 ? 3.192 -7.263 -33.760 1.00 84.69 69 ALA A O 1
ATOM 517 N N . ARG A 1 70 ? 3.369 -8.472 -31.883 1.00 83.69 70 ARG A N 1
ATOM 518 C CA . ARG A 1 70 ? 2.154 -7.911 -31.269 1.00 83.69 70 ARG A CA 1
ATOM 519 C C . ARG A 1 70 ? 2.289 -6.426 -30.943 1.00 83.69 70 ARG A C 1
ATOM 521 O O . ARG A 1 70 ? 1.322 -5.695 -31.113 1.00 83.69 70 ARG A O 1
ATOM 528 N N . LEU A 1 71 ? 3.456 -5.973 -30.479 1.00 86.06 71 LEU A N 1
ATOM 529 C CA . LEU A 1 71 ? 3.684 -4.541 -30.253 1.00 86.06 71 LEU A CA 1
ATOM 530 C C . LEU A 1 71 ? 3.711 -3.774 -31.575 1.00 86.06 71 LEU A C 1
ATOM 532 O O . LEU A 1 71 ? 3.163 -2.682 -31.668 1.00 86.06 71 LEU A O 1
ATOM 536 N N . ARG A 1 72 ? 4.306 -4.371 -32.611 1.00 90.50 72 ARG A N 1
ATOM 537 C CA . ARG A 1 72 ? 4.432 -3.764 -33.936 1.00 90.50 72 ARG A CA 1
ATOM 538 C C . ARG A 1 72 ? 3.079 -3.509 -34.600 1.00 90.50 72 ARG A C 1
ATOM 540 O O . ARG A 1 72 ? 2.951 -2.551 -35.360 1.00 90.50 72 ARG A O 1
ATOM 547 N N . ALA A 1 73 ? 2.079 -4.329 -34.281 1.00 88.00 73 ALA A N 1
ATOM 548 C CA . ALA A 1 73 ? 0.707 -4.175 -34.755 1.00 88.00 73 ALA A CA 1
ATOM 549 C C . ALA A 1 73 ? -0.044 -2.974 -34.139 1.00 88.00 73 ALA A C 1
ATOM 551 O O . ALA A 1 73 ? -1.118 -2.619 -34.619 1.00 88.00 73 ALA A O 1
ATOM 552 N N . ILE A 1 74 ? 0.483 -2.340 -33.083 1.00 87.19 74 ILE A N 1
ATOM 553 C CA . ILE A 1 74 ? -0.147 -1.171 -32.454 1.00 87.19 74 ILE A CA 1
ATOM 554 C C . ILE A 1 74 ? 0.097 0.060 -33.326 1.00 87.19 74 ILE A C 1
ATOM 556 O O . ILE A 1 74 ? 1.243 0.456 -33.522 1.00 87.19 74 ILE A O 1
ATOM 560 N N . ALA A 1 75 ? -0.979 0.682 -33.811 1.00 86.06 75 ALA A N 1
ATOM 561 C CA . ALA A 1 75 ? -0.905 1.786 -34.767 1.00 86.06 75 ALA A CA 1
ATOM 562 C C . ALA A 1 75 ? -0.361 3.093 -34.171 1.00 86.06 75 ALA A C 1
ATOM 564 O O . ALA A 1 75 ? 0.344 3.822 -34.857 1.00 86.06 75 ALA A O 1
ATOM 565 N N . GLN A 1 76 ? -0.688 3.395 -32.912 1.00 86.94 76 GLN A N 1
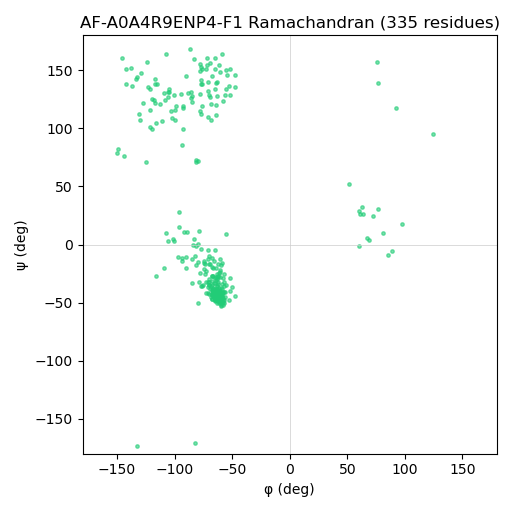ATOM 566 C CA . GLN A 1 76 ? -0.387 4.684 -32.288 1.00 86.94 76 GLN A CA 1
ATOM 567 C C . GLN A 1 76 ? 0.445 4.503 -31.022 1.00 86.94 76 GLN A C 1
ATOM 569 O O . GLN A 1 76 ? 0.117 3.666 -30.178 1.00 86.94 76 GLN A O 1
ATOM 574 N N . TRP A 1 77 ? 1.473 5.336 -30.867 1.00 87.00 77 TRP A N 1
ATOM 575 C CA . TRP A 1 77 ? 2.340 5.367 -29.694 1.00 87.00 77 TRP A CA 1
ATOM 576 C C . TRP A 1 77 ? 2.470 6.785 -29.147 1.00 87.00 77 TRP A C 1
ATOM 578 O O . TRP A 1 77 ? 2.436 7.753 -29.897 1.00 87.00 77 TRP A O 1
ATOM 588 N N . SER A 1 78 ? 2.616 6.909 -27.830 1.00 83.69 78 SER A N 1
ATOM 589 C CA . SER A 1 78 ? 2.812 8.196 -27.163 1.00 83.69 78 SER A CA 1
ATOM 590 C C . SER A 1 78 ? 3.897 8.101 -26.098 1.00 83.69 78 SER A C 1
ATOM 592 O O . SER A 1 78 ? 3.904 7.157 -25.307 1.00 83.69 78 SER A O 1
ATOM 594 N N . ALA A 1 79 ? 4.779 9.099 -26.054 1.00 75.00 79 ALA A N 1
ATOM 595 C CA . ALA A 1 79 ? 5.764 9.292 -24.987 1.00 75.00 79 ALA A CA 1
ATOM 596 C C . ALA A 1 79 ? 5.221 10.145 -23.819 1.00 75.00 79 ALA A C 1
ATOM 598 O O . ALA A 1 79 ? 5.985 10.582 -22.962 1.00 75.00 79 ALA A O 1
ATOM 599 N N . ALA A 1 80 ? 3.910 10.415 -23.787 1.00 65.56 80 ALA A N 1
ATOM 600 C CA . ALA A 1 80 ? 3.297 11.258 -22.766 1.00 65.56 80 ALA A CA 1
ATOM 601 C C . ALA A 1 80 ? 3.472 10.707 -21.338 1.00 65.56 80 ALA A C 1
ATOM 603 O O . ALA A 1 80 ? 3.484 9.496 -21.083 1.00 65.56 80 ALA A O 1
ATOM 604 N N . THR A 1 81 ? 3.551 11.643 -20.392 1.00 53.12 81 THR A N 1
ATOM 605 C CA . THR A 1 81 ? 3.907 11.399 -18.991 1.00 53.12 81 THR A CA 1
ATOM 606 C C . THR A 1 81 ? 2.789 10.744 -18.171 1.00 53.12 81 THR A C 1
ATOM 608 O O . THR A 1 81 ? 3.077 10.207 -17.106 1.00 53.12 81 THR A O 1
ATOM 611 N N . ILE A 1 82 ? 1.530 10.746 -18.639 1.00 52.59 82 ILE A N 1
ATOM 612 C CA . ILE A 1 82 ? 0.367 10.263 -17.868 1.00 52.59 82 ILE A CA 1
ATOM 613 C C . ILE A 1 82 ? -0.639 9.525 -18.770 1.00 52.59 82 ILE A C 1
ATOM 615 O O . ILE A 1 82 ? -0.956 10.004 -19.859 1.00 52.59 82 ILE A O 1
ATOM 619 N N . GLY A 1 83 ? -1.179 8.402 -18.274 1.00 52.00 83 GLY A N 1
ATOM 620 C CA . GLY A 1 83 ? -2.396 7.753 -18.776 1.00 52.00 83 GLY A CA 1
ATOM 621 C C . GLY A 1 83 ? -2.173 6.666 -19.832 1.00 52.00 83 GLY A C 1
ATOM 622 O O . GLY A 1 83 ? -1.739 6.952 -20.950 1.00 52.00 83 GLY A O 1
ATOM 623 N N . ARG A 1 84 ? -2.542 5.408 -19.546 1.00 59.47 84 ARG A N 1
ATOM 624 C CA . ARG A 1 84 ? -2.772 4.403 -20.601 1.00 59.47 84 ARG A CA 1
ATOM 625 C C . ARG A 1 84 ? -4.112 4.672 -21.280 1.00 59.47 84 ARG A C 1
ATOM 627 O O . ARG A 1 84 ? -5.123 4.921 -20.634 1.00 59.47 84 ARG A O 1
ATOM 634 N N . THR A 1 85 ? -4.142 4.555 -22.604 1.00 63.50 85 THR A N 1
ATOM 635 C CA . THR A 1 85 ? -5.389 4.663 -23.375 1.00 63.50 85 THR A CA 1
ATOM 636 C C . THR A 1 85 ? -5.818 3.291 -23.895 1.00 63.50 85 THR A C 1
ATOM 638 O O . THR A 1 85 ? -5.033 2.337 -23.916 1.00 63.50 85 THR A O 1
ATOM 641 N N . ARG A 1 86 ? -7.082 3.170 -24.313 1.00 65.81 86 ARG A N 1
ATOM 642 C CA . ARG A 1 86 ? -7.603 1.946 -24.948 1.00 65.81 86 ARG A CA 1
ATOM 643 C C . ARG A 1 86 ? -7.108 1.760 -26.386 1.00 65.81 86 ARG A C 1
ATOM 645 O O . ARG A 1 86 ? -7.178 0.652 -26.902 1.00 65.81 86 ARG A O 1
ATOM 652 N N . GLU A 1 87 ? -6.591 2.820 -27.005 1.00 67.94 87 GLU A N 1
ATOM 653 C CA . GLU A 1 87 ? -6.302 2.867 -28.445 1.00 67.94 87 GLU A CA 1
ATOM 654 C C . GLU A 1 87 ? -4.807 3.032 -28.762 1.00 67.94 87 GLU A C 1
ATOM 656 O O . GLU A 1 87 ? -4.345 2.563 -29.800 1.00 67.94 87 GLU A O 1
ATOM 661 N N . ARG A 1 88 ? -4.025 3.646 -27.861 1.00 79.75 88 ARG A N 1
ATOM 662 C CA . ARG A 1 88 ? -2.602 3.967 -28.069 1.00 79.75 88 ARG A CA 1
ATOM 663 C C . ARG A 1 88 ? -1.699 3.230 -27.091 1.00 79.75 88 ARG A C 1
ATOM 665 O O . ARG A 1 88 ? -1.992 3.152 -25.895 1.00 79.75 88 ARG A O 1
ATOM 672 N N . GLY A 1 89 ? -0.580 2.727 -27.603 1.00 81.31 89 GLY A N 1
ATOM 673 C CA . GLY A 1 89 ? 0.531 2.249 -26.792 1.00 81.31 89 GLY A CA 1
ATOM 674 C C . GLY A 1 89 ? 1.275 3.411 -26.133 1.00 81.31 89 GLY A C 1
ATOM 675 O O . GLY A 1 89 ? 1.265 4.540 -26.627 1.00 81.31 89 GLY A O 1
ATOM 676 N N . ARG A 1 90 ? 1.928 3.140 -25.005 1.00 84.25 90 ARG A N 1
ATOM 677 C CA . ARG A 1 90 ? 2.722 4.119 -24.257 1.00 84.25 90 ARG A CA 1
ATOM 678 C C . ARG A 1 90 ? 4.193 3.728 -24.261 1.00 84.25 90 ARG A C 1
ATOM 680 O O . ARG A 1 90 ? 4.534 2.557 -24.101 1.00 84.25 90 ARG A O 1
ATOM 687 N N . ILE A 1 91 ? 5.042 4.726 -24.445 1.00 85.38 91 ILE A N 1
ATOM 688 C CA . ILE A 1 91 ? 6.494 4.626 -24.410 1.00 85.38 91 ILE A CA 1
ATOM 689 C C . ILE A 1 91 ? 6.953 5.248 -23.096 1.00 85.38 91 ILE A C 1
ATOM 691 O O . ILE A 1 91 ? 6.599 6.386 -22.796 1.00 85.38 91 ILE A O 1
ATOM 695 N N . VAL A 1 92 ? 7.743 4.511 -22.323 1.00 81.81 92 VAL A N 1
ATOM 696 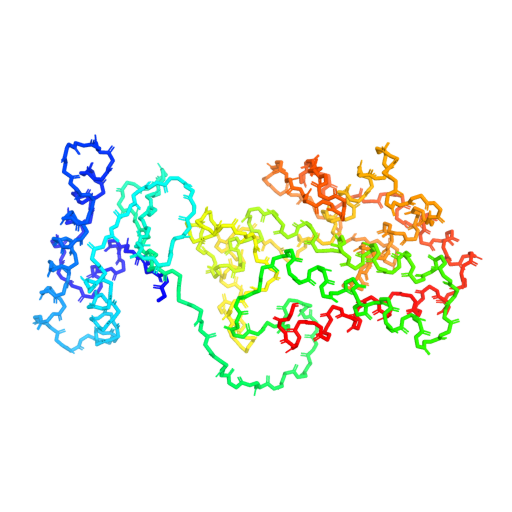C CA . VAL A 1 92 ? 8.374 5.024 -21.103 1.00 81.81 92 VAL A CA 1
ATOM 697 C C . VAL A 1 92 ? 9.879 4.924 -21.269 1.00 81.81 92 VAL A C 1
ATOM 699 O O . VAL A 1 92 ? 10.401 3.857 -21.592 1.00 81.81 92 VAL A O 1
ATOM 702 N N . LEU A 1 93 ? 10.559 6.053 -21.095 1.00 82.25 93 LEU A N 1
ATOM 703 C CA . LEU A 1 93 ? 12.006 6.181 -21.228 1.00 82.25 93 LEU A CA 1
ATOM 704 C C . LEU A 1 93 ? 12.615 6.294 -19.834 1.00 82.25 93 LEU A C 1
ATOM 706 O O . LEU A 1 93 ? 12.123 7.070 -19.018 1.00 82.25 93 LEU A O 1
ATOM 710 N N . ASP A 1 94 ? 13.682 5.547 -19.567 1.00 75.00 94 ASP A N 1
ATOM 711 C CA . ASP A 1 94 ? 14.348 5.571 -18.263 1.00 75.00 94 ASP A CA 1
ATOM 712 C C . ASP A 1 94 ? 15.224 6.825 -18.116 1.00 75.00 94 ASP A C 1
ATOM 714 O O . ASP A 1 94 ? 16.230 6.933 -18.817 1.00 75.00 94 ASP A O 1
ATOM 718 N N . PRO A 1 95 ? 14.923 7.792 -17.234 1.00 69.25 95 PRO A N 1
ATOM 719 C CA . PRO A 1 95 ? 15.730 9.005 -17.118 1.00 69.25 95 PRO A CA 1
ATOM 720 C C . PRO A 1 95 ? 17.172 8.731 -16.658 1.00 69.25 95 PRO A C 1
ATOM 722 O O . PRO A 1 95 ? 18.052 9.520 -16.995 1.00 69.25 95 PRO A O 1
ATOM 725 N N . GLY A 1 96 ? 17.417 7.631 -15.935 1.00 67.50 96 GLY A N 1
ATOM 726 C CA . GLY A 1 96 ? 18.731 7.254 -15.413 1.00 67.50 96 GLY A CA 1
ATOM 727 C C . GLY A 1 96 ? 19.560 6.380 -16.356 1.00 67.50 96 GLY A C 1
ATOM 728 O O . GLY A 1 96 ? 20.781 6.347 -16.225 1.00 67.50 96 GLY A O 1
ATOM 729 N N . GLU A 1 97 ? 18.930 5.707 -17.325 1.00 71.69 97 GLU A N 1
ATOM 730 C CA . GLU A 1 97 ? 19.619 4.842 -18.288 1.00 71.69 97 GLU A CA 1
ATOM 731 C C . GLU A 1 97 ? 19.221 5.162 -19.746 1.00 71.69 97 GLU A C 1
ATOM 733 O O . GLU A 1 97 ? 18.130 4.806 -20.200 1.00 71.69 97 GLU A O 1
ATOM 738 N N . PRO A 1 98 ? 20.108 5.787 -20.546 1.00 68.38 98 PRO A N 1
ATOM 739 C CA . PRO A 1 98 ? 19.764 6.314 -21.872 1.00 68.38 98 PRO A CA 1
ATOM 740 C C . PRO A 1 98 ? 19.427 5.237 -22.913 1.00 68.38 98 PRO A C 1
ATOM 742 O O . PRO A 1 98 ? 18.900 5.565 -23.971 1.00 68.38 98 PRO A O 1
ATOM 745 N N . ALA A 1 99 ? 19.694 3.965 -22.618 1.00 71.44 99 ALA A N 1
ATOM 746 C CA . ALA A 1 99 ? 19.460 2.843 -23.518 1.00 71.44 99 ALA A CA 1
ATOM 747 C C . ALA A 1 99 ? 18.273 1.955 -23.099 1.00 71.44 99 ALA A C 1
ATOM 749 O O . ALA A 1 99 ? 18.093 0.876 -23.661 1.00 71.44 99 ALA A O 1
ATOM 750 N N . ARG A 1 100 ? 17.460 2.372 -22.116 1.00 76.12 100 ARG A N 1
ATOM 751 C CA . ARG A 1 100 ? 16.293 1.606 -21.656 1.00 76.12 100 ARG A CA 1
ATOM 752 C C . ARG A 1 100 ? 14.979 2.260 -22.051 1.00 76.12 100 ARG A C 1
ATOM 754 O O . ARG A 1 100 ? 14.740 3.437 -21.774 1.00 76.12 100 ARG A O 1
ATOM 761 N N . LEU A 1 101 ? 14.096 1.451 -22.637 1.00 84.94 101 LEU A N 1
ATOM 762 C CA . LEU A 1 101 ? 12.704 1.826 -22.849 1.00 84.94 101 LEU A CA 1
ATOM 763 C C . LEU A 1 101 ? 11.737 0.683 -22.534 1.00 84.94 101 LEU A C 1
ATOM 765 O O . LEU A 1 101 ? 12.049 -0.503 -22.680 1.00 84.94 101 LEU A O 1
ATOM 769 N N . LEU A 1 102 ? 10.531 1.059 -22.134 1.00 83.75 102 LEU A N 1
ATOM 770 C CA . LEU A 1 102 ? 9.417 0.160 -21.885 1.00 83.75 102 LEU A CA 1
ATOM 771 C C . LEU A 1 102 ? 8.277 0.498 -22.848 1.00 83.75 102 LEU A C 1
ATOM 773 O O . LEU A 1 102 ? 7.803 1.633 -22.902 1.00 83.75 102 LEU A O 1
ATOM 777 N N . LEU A 1 103 ? 7.833 -0.509 -23.600 1.00 84.69 103 LEU A N 1
ATOM 778 C CA . LEU A 1 103 ? 6.675 -0.417 -24.482 1.00 84.69 103 LEU A CA 1
ATOM 779 C C . LEU A 1 103 ? 5.459 -1.038 -23.800 1.00 84.69 103 LEU A C 1
ATOM 781 O O . LEU A 1 103 ? 5.403 -2.242 -23.532 1.00 84.69 103 LEU A O 1
ATOM 785 N N . LEU A 1 104 ? 4.463 -0.205 -23.532 1.00 80.81 104 LEU A N 1
ATOM 786 C CA . LEU A 1 104 ? 3.204 -0.584 -22.910 1.00 80.81 104 LEU A CA 1
ATOM 787 C C . LEU A 1 104 ? 2.125 -0.660 -23.993 1.00 80.81 104 LEU A C 1
ATOM 789 O O . LEU A 1 104 ? 1.777 0.371 -24.564 1.00 80.81 104 LEU A O 1
ATOM 793 N N . PRO A 1 105 ? 1.552 -1.838 -24.288 1.00 81.56 105 PRO A N 1
ATOM 794 C CA . PRO A 1 105 ? 0.433 -1.916 -25.220 1.00 81.56 105 PRO A CA 1
ATOM 795 C C . PRO A 1 105 ? -0.812 -1.189 -24.666 1.00 81.56 105 PRO A C 1
ATOM 797 O O . PRO A 1 105 ? -0.913 -1.015 -23.441 1.00 81.56 105 PRO A O 1
ATOM 800 N N . PRO A 1 106 ? -1.783 -0.814 -25.524 1.00 78.25 106 PRO A N 1
ATOM 801 C CA . PRO A 1 106 ? -3.055 -0.238 -25.095 1.00 78.25 106 PRO A CA 1
ATOM 802 C C . PRO A 1 106 ? -3.749 -1.102 -24.040 1.00 78.25 106 PRO A C 1
ATOM 804 O O . PRO A 1 106 ? -3.579 -2.327 -23.997 1.00 78.25 106 PRO A O 1
ATOM 807 N N . HIS A 1 107 ? -4.530 -0.471 -23.167 1.00 63.72 107 HIS A N 1
ATOM 808 C CA . HIS A 1 107 ? -5.257 -1.188 -22.127 1.00 63.72 107 HIS A CA 1
ATOM 809 C C . HIS A 1 107 ? -6.360 -2.062 -22.745 1.00 63.72 107 HIS A C 1
ATOM 811 O O . HIS A 1 107 ? -7.406 -1.561 -23.155 1.00 63.72 107 HIS A O 1
ATOM 817 N N . THR A 1 108 ? -6.159 -3.380 -22.763 1.00 55.53 108 THR A N 1
ATOM 818 C CA . THR A 1 108 ? -7.196 -4.359 -23.114 1.00 55.53 108 THR A CA 1
ATOM 819 C C . THR A 1 108 ? -7.792 -4.921 -21.821 1.00 55.53 108 THR A C 1
ATOM 821 O O . THR A 1 108 ? -7.039 -5.499 -21.036 1.00 55.53 108 THR A O 1
ATOM 824 N N . PRO A 1 109 ? -9.102 -4.768 -21.548 1.00 46.22 109 PRO A N 1
ATOM 825 C CA . PRO A 1 109 ? -9.723 -5.484 -20.440 1.00 46.22 109 PRO A CA 1
ATOM 826 C C . PRO A 1 109 ? -9.647 -6.985 -20.746 1.00 46.22 109 PRO A C 1
ATOM 828 O O . PRO A 1 109 ? -10.242 -7.453 -21.714 1.00 46.22 109 PRO A O 1
ATOM 831 N N . GLN A 1 110 ? -8.847 -7.730 -19.983 1.00 44.25 110 GLN A N 1
ATOM 832 C CA . GLN A 1 110 ? -8.696 -9.172 -20.173 1.00 44.25 110 GLN A CA 1
ATOM 833 C C . GLN A 1 110 ? -9.743 -9.940 -19.360 1.00 44.25 110 GLN A C 1
ATOM 835 O O . GLN A 1 110 ? -9.928 -9.692 -18.169 1.00 44.25 110 GLN A O 1
ATOM 840 N N . GLY A 1 111 ? -10.421 -10.862 -20.050 1.00 36.88 111 GLY A N 1
ATOM 841 C CA . GLY A 1 111 ? -11.362 -11.830 -19.496 1.00 36.88 111 GLY A CA 1
ATOM 842 C C . GLY A 1 111 ? -10.684 -12.941 -18.691 1.00 36.88 111 GLY A C 1
ATOM 843 O O . GLY A 1 111 ? -9.481 -13.175 -18.801 1.00 36.88 111 GLY A O 1
ATOM 844 N N . GLN A 1 112 ? -11.511 -13.574 -17.864 1.00 36.91 112 GLN A N 1
ATOM 845 C CA . GLN A 1 112 ? -11.202 -14.524 -16.797 1.00 36.91 112 GLN A CA 1
ATOM 846 C C . GLN A 1 112 ? -10.380 -15.738 -17.267 1.00 36.91 112 GLN A C 1
ATOM 848 O O . GLN A 1 112 ? -10.733 -16.378 -18.255 1.00 36.91 112 GLN A O 1
ATOM 853 N N . ALA A 1 113 ? -9.332 -16.085 -16.513 1.00 32.72 113 ALA A N 1
ATOM 854 C CA . ALA A 1 113 ? -8.686 -17.395 -16.564 1.00 32.72 113 ALA A CA 1
ATOM 855 C C . ALA A 1 113 ? -8.260 -17.854 -15.155 1.00 32.72 113 ALA A C 1
ATOM 857 O O . ALA A 1 113 ? -8.018 -17.036 -14.270 1.00 32.72 113 ALA A O 1
ATOM 858 N N . GLU A 1 114 ? -8.256 -19.177 -15.017 1.00 26.89 114 GLU A N 1
ATOM 859 C CA . GLU A 1 114 ? -8.417 -20.067 -13.860 1.00 26.89 114 GLU A CA 1
ATOM 860 C C . GLU A 1 114 ? -7.625 -19.819 -12.563 1.00 26.89 114 GLU A C 1
ATOM 862 O O . GLU A 1 114 ? -6.465 -19.413 -12.540 1.00 26.89 114 GLU A O 1
ATOM 867 N N . GLN A 1 115 ? -8.320 -20.156 -11.470 1.00 31.58 115 GLN A N 1
ATOM 868 C CA . GLN A 1 115 ? -7.878 -20.193 -10.079 1.00 31.58 115 GLN A CA 1
ATOM 869 C C . GLN A 1 115 ? -7.033 -21.444 -9.818 1.00 31.58 115 GLN A C 1
ATOM 871 O O . GLN A 1 115 ? -7.399 -22.545 -10.221 1.00 31.58 115 GLN A O 1
ATOM 876 N N . THR A 1 116 ? -5.944 -21.305 -9.065 1.00 26.48 116 THR A N 1
ATOM 877 C CA . THR A 1 116 ? -5.330 -22.442 -8.367 1.00 26.48 116 THR A CA 1
ATOM 878 C C . THR A 1 116 ? -5.177 -22.066 -6.901 1.00 26.48 116 THR A C 1
ATOM 880 O O . THR A 1 116 ? -4.573 -21.045 -6.580 1.00 26.48 116 THR A O 1
ATOM 883 N N . ALA A 1 117 ? -5.781 -22.865 -6.024 1.00 27.84 117 ALA A N 1
ATOM 884 C CA . ALA A 1 117 ? -5.740 -22.671 -4.582 1.00 27.84 117 ALA A CA 1
ATOM 885 C C . ALA A 1 117 ? -4.329 -22.952 -4.044 1.00 27.84 117 ALA A C 1
ATOM 887 O O . ALA A 1 117 ? -3.771 -24.023 -4.285 1.00 27.84 117 ALA A O 1
ATOM 888 N N . GLY A 1 118 ? -3.769 -22.001 -3.297 1.00 25.30 118 GLY A N 1
ATOM 889 C CA . GLY A 1 118 ? -2.512 -22.156 -2.572 1.00 25.30 118 GLY A CA 1
ATOM 890 C C . GLY A 1 118 ? -2.736 -21.966 -1.077 1.00 25.30 118 GLY A C 1
ATOM 891 O O . GLY A 1 118 ? -2.798 -20.840 -0.599 1.00 25.30 118 GLY A O 1
ATOM 892 N N . VAL A 1 119 ? -2.848 -23.074 -0.346 1.00 27.30 119 VAL A N 1
ATOM 893 C CA . VAL A 1 119 ? -2.836 -23.118 1.124 1.00 27.30 119 VAL A CA 1
ATOM 894 C C . VAL A 1 119 ? -1.375 -23.151 1.599 1.00 27.30 119 VAL A C 1
ATOM 896 O O . VAL A 1 119 ? -0.634 -24.033 1.169 1.00 27.30 119 VAL A O 1
ATOM 899 N N . GLY A 1 120 ? -0.977 -22.255 2.515 1.00 25.89 120 GLY A N 1
ATOM 900 C CA . GLY A 1 120 ? 0.162 -22.485 3.427 1.00 25.89 120 GLY A CA 1
ATOM 901 C C . GLY A 1 120 ? 1.314 -21.461 3.461 1.00 25.89 120 GLY A C 1
ATOM 902 O O . GLY A 1 120 ? 2.293 -21.599 2.733 1.00 25.89 120 GLY A O 1
ATOM 903 N N . ASP A 1 121 ? 1.190 -20.541 4.424 1.00 31.77 121 ASP A N 1
ATOM 904 C CA . ASP A 1 121 ? 2.160 -20.092 5.450 1.00 31.77 121 ASP A CA 1
ATOM 905 C C . ASP A 1 121 ? 3.361 -19.141 5.183 1.00 31.77 121 ASP A C 1
ATOM 907 O O . ASP A 1 121 ? 4.108 -19.235 4.207 1.00 31.77 121 ASP A O 1
ATOM 911 N N . ASP A 1 122 ? 3.518 -18.236 6.164 1.00 36.47 122 ASP A N 1
ATOM 912 C CA . ASP A 1 122 ? 4.615 -17.324 6.556 1.00 36.47 122 ASP A CA 1
ATOM 913 C C . ASP A 1 122 ? 5.172 -16.232 5.625 1.00 36.47 122 ASP A C 1
ATOM 915 O O . ASP A 1 122 ? 5.989 -15.420 6.061 1.00 36.47 122 ASP A O 1
ATOM 919 N N . SER A 1 123 ? 4.699 -16.080 4.387 1.00 39.41 123 SER A N 1
ATOM 920 C CA . SER A 1 123 ? 4.891 -14.805 3.672 1.00 39.41 123 SER A CA 1
ATOM 921 C C . SER A 1 123 ? 3.534 -14.246 3.287 1.00 39.41 123 SER A C 1
ATOM 923 O O . SER A 1 123 ? 2.936 -14.721 2.326 1.00 39.41 123 SER A O 1
ATOM 925 N N . ALA A 1 124 ? 3.035 -13.262 4.035 1.00 41.12 124 ALA A N 1
ATOM 926 C CA . ALA A 1 124 ? 1.703 -12.687 3.837 1.00 41.12 124 ALA A CA 1
ATOM 927 C C . ALA A 1 124 ? 1.487 -12.076 2.430 1.00 41.12 124 ALA A C 1
ATOM 929 O O . ALA A 1 124 ? 0.356 -11.949 1.973 1.00 41.12 124 ALA A O 1
ATOM 930 N N . ASP A 1 125 ? 2.567 -11.836 1.680 1.00 46.53 125 ASP A N 1
ATOM 931 C CA . ASP A 1 125 ? 2.539 -11.450 0.263 1.00 46.53 125 ASP A CA 1
ATOM 932 C C . ASP A 1 125 ? 2.402 -12.639 -0.726 1.00 46.53 125 ASP A C 1
ATOM 934 O O . ASP A 1 125 ? 2.481 -12.448 -1.940 1.00 46.53 125 ASP A O 1
ATOM 938 N N . ALA A 1 126 ? 2.233 -13.884 -0.255 1.00 39.75 126 ALA A N 1
ATOM 939 C CA . ALA A 1 126 ? 2.134 -15.076 -1.114 1.00 39.75 126 ALA A CA 1
ATOM 940 C C . ALA A 1 126 ? 0.726 -15.359 -1.654 1.00 39.75 126 ALA A C 1
ATOM 942 O O . ALA A 1 126 ? 0.610 -16.152 -2.586 1.00 39.75 126 ALA A O 1
ATOM 943 N N . SER A 1 127 ? -0.331 -14.718 -1.142 1.00 46.06 127 SER A N 1
ATOM 944 C CA . SER A 1 127 ? -1.654 -14.799 -1.780 1.00 46.06 127 SER A CA 1
ATOM 945 C C . SER A 1 127 ? -1.708 -13.807 -2.945 1.00 46.06 127 SER A C 1
ATOM 947 O O . SER A 1 127 ? -2.259 -12.709 -2.856 1.00 46.06 127 SER A O 1
ATOM 949 N N . SER A 1 128 ? -1.000 -14.156 -4.019 1.00 50.00 128 SER A N 1
ATOM 950 C CA . SER A 1 128 ? -0.856 -13.331 -5.213 1.00 50.00 128 SER A CA 1
ATOM 951 C C . SER A 1 128 ? -1.598 -14.006 -6.355 1.00 50.00 128 SER A C 1
ATOM 953 O O . SER A 1 128 ? -1.158 -15.010 -6.901 1.00 50.00 128 SER A O 1
ATOM 955 N N . LEU A 1 129 ? -2.748 -13.475 -6.746 1.00 52.53 129 LEU A N 1
ATOM 956 C CA . LEU A 1 129 ? -3.346 -13.920 -7.996 1.00 52.53 129 LEU A CA 1
ATOM 957 C C . LEU A 1 129 ? -2.423 -13.607 -9.170 1.00 52.53 129 LEU A C 1
ATOM 959 O O . LEU A 1 129 ? -1.696 -12.618 -9.176 1.00 52.53 129 LEU A O 1
ATOM 963 N N . THR A 1 130 ? -2.558 -14.382 -10.239 1.00 52.94 130 THR A N 1
ATOM 964 C CA . THR A 1 130 ? -1.916 -14.104 -11.532 1.00 52.94 130 THR A CA 1
ATOM 965 C C . THR A 1 130 ? -2.427 -12.810 -12.188 1.00 52.94 130 THR A C 1
ATOM 967 O O . THR A 1 130 ? -1.904 -12.390 -13.224 1.00 52.94 130 THR A O 1
ATOM 970 N N . ARG A 1 131 ? -3.435 -12.142 -11.596 1.00 66.38 131 ARG A N 1
ATOM 971 C CA . ARG A 1 131 ? -4.005 -10.885 -12.090 1.00 66.38 131 ARG A CA 1
ATOM 972 C C . ARG A 1 131 ? -3.559 -9.676 -11.257 1.00 66.38 131 ARG A C 1
ATOM 974 O O . ARG A 1 131 ? -3.716 -9.681 -10.039 1.00 66.38 131 ARG A O 1
ATOM 981 N N . PRO A 1 132 ? -3.086 -8.597 -11.901 1.00 69.31 132 PRO A N 1
ATOM 982 C CA . PRO A 1 132 ? -2.890 -7.322 -11.224 1.00 69.31 132 PRO A CA 1
ATOM 983 C C . PRO A 1 132 ? -4.222 -6.730 -10.747 1.00 69.31 132 PRO A C 1
ATOM 985 O O . PRO A 1 132 ? -5.179 -6.653 -11.520 1.00 69.31 132 PRO A O 1
ATOM 988 N N . VAL A 1 133 ? -4.253 -6.259 -9.502 1.00 84.25 133 VAL A N 1
ATOM 989 C CA . VAL A 1 133 ? -5.380 -5.529 -8.898 1.00 84.25 133 VAL A CA 1
ATOM 990 C C . VAL A 1 133 ? -4.864 -4.168 -8.444 1.00 84.25 133 VAL A C 1
ATOM 992 O O . VAL A 1 133 ? -3.774 -4.097 -7.863 1.00 84.25 133 VAL A O 1
ATOM 995 N N . SER A 1 134 ? -5.596 -3.092 -8.744 1.00 88.75 134 SER A N 1
ATOM 996 C CA . SER A 1 134 ? -5.205 -1.761 -8.277 1.00 88.75 134 SER A CA 1
ATOM 997 C C . SER A 1 134 ? -5.456 -1.606 -6.782 1.00 88.75 134 SER A C 1
ATOM 999 O O . SER A 1 134 ? -6.338 -2.246 -6.211 1.00 88.75 134 SER A O 1
ATOM 1001 N N . LEU A 1 135 ? -4.652 -0.756 -6.151 1.00 90.94 135 LEU A N 1
ATOM 1002 C CA . LEU A 1 135 ? -4.677 -0.518 -4.717 1.00 90.94 135 LEU A CA 1
ATOM 1003 C C . LEU A 1 135 ? -6.038 0.010 -4.259 1.00 90.94 135 LEU A C 1
ATOM 1005 O O . LEU A 1 135 ? -6.618 -0.529 -3.327 1.00 90.94 135 LEU A O 1
ATOM 1009 N N . SER A 1 136 ? -6.593 0.990 -4.979 1.00 91.12 136 SER A N 1
ATOM 1010 C CA . SER A 1 136 ? -7.907 1.564 -4.666 1.00 91.12 136 SER A CA 1
ATOM 1011 C C . SER A 1 136 ? -9.026 0.522 -4.709 1.00 91.12 136 SER A C 1
ATOM 1013 O O . SER A 1 136 ? -9.843 0.456 -3.790 1.00 91.12 136 SER A O 1
ATOM 1015 N N . ARG A 1 137 ? -9.051 -0.312 -5.757 1.00 92.62 137 ARG A N 1
ATOM 1016 C CA . ARG A 1 137 ? -10.077 -1.347 -5.913 1.00 92.62 137 ARG A CA 1
ATOM 1017 C C . ARG A 1 137 ? -10.006 -2.368 -4.776 1.00 92.62 137 ARG A C 1
ATOM 1019 O O . ARG A 1 137 ? -11.035 -2.658 -4.169 1.00 92.62 137 ARG A O 1
ATOM 1026 N N . HIS A 1 138 ? -8.795 -2.830 -4.469 1.00 95.25 138 HIS A N 1
ATOM 1027 C CA . HIS A 1 138 ? -8.562 -3.809 -3.417 1.00 95.25 138 HIS A CA 1
ATOM 1028 C C . HIS A 1 138 ? -8.956 -3.274 -2.045 1.00 95.25 138 HIS A C 1
ATOM 1030 O O . HIS A 1 138 ? -9.754 -3.888 -1.341 1.00 95.25 138 HIS A O 1
ATOM 1036 N N . SER A 1 139 ? -8.481 -2.081 -1.696 1.00 96.31 139 SER A N 1
ATOM 1037 C CA . SER A 1 139 ? -8.819 -1.441 -0.432 1.00 96.31 139 SER A CA 1
ATOM 1038 C C . SER A 1 139 ? -10.329 -1.255 -0.248 1.00 96.31 139 SER A C 1
ATOM 1040 O O . SER A 1 139 ? -10.852 -1.504 0.837 1.00 96.31 139 SER A O 1
ATOM 1042 N N . LEU A 1 140 ? -11.060 -0.870 -1.302 1.00 97.12 140 LEU A N 1
ATOM 1043 C CA . LEU A 1 140 ? -12.519 -0.748 -1.241 1.00 97.12 140 LEU A CA 1
ATOM 1044 C C . LEU A 1 140 ? -13.208 -2.110 -1.050 1.00 97.12 140 LEU A C 1
ATOM 1046 O O . LEU A 1 140 ? -14.168 -2.212 -0.283 1.00 97.12 140 LEU A O 1
ATOM 1050 N N . ALA A 1 141 ? -12.719 -3.158 -1.718 1.00 97.31 141 ALA A N 1
ATOM 1051 C CA . ALA A 1 141 ? -13.238 -4.512 -1.555 1.00 97.31 141 ALA A CA 1
ATOM 1052 C C . ALA A 1 141 ? -13.026 -5.027 -0.122 1.00 97.31 141 ALA A C 1
ATOM 1054 O O . ALA A 1 141 ? -13.973 -5.519 0.496 1.00 97.31 141 ALA A O 1
ATOM 1055 N N . VAL A 1 142 ? -11.827 -4.834 0.440 1.00 98.25 142 VAL A N 1
ATOM 1056 C CA . VAL A 1 142 ? -11.499 -5.213 1.823 1.00 98.25 142 VAL A CA 1
ATOM 1057 C C . VAL A 1 142 ? -12.333 -4.421 2.825 1.00 98.25 142 VAL A C 1
ATOM 1059 O O . VAL A 1 142 ? -12.848 -5.004 3.779 1.00 98.25 142 VAL A O 1
ATOM 1062 N N . ALA A 1 143 ? -12.542 -3.122 2.601 1.00 98.38 143 ALA A N 1
ATOM 1063 C CA . ALA A 1 143 ? -13.426 -2.301 3.425 1.00 98.38 143 ALA A CA 1
ATOM 1064 C C . ALA A 1 143 ? -14.855 -2.864 3.474 1.00 98.38 143 ALA A C 1
ATOM 1066 O O . ALA A 1 143 ? -15.409 -3.059 4.560 1.00 98.38 143 ALA A O 1
ATOM 1067 N N . GLN A 1 144 ? -15.441 -3.160 2.309 1.00 98.50 144 GLN A N 1
ATOM 1068 C CA . GLN A 1 144 ? -16.794 -3.709 2.230 1.00 98.50 144 GLN A CA 1
ATOM 1069 C C . GLN A 1 144 ? -16.867 -5.095 2.879 1.00 98.50 144 GLN A C 1
ATOM 1071 O O . GLN A 1 144 ? -17.725 -5.327 3.727 1.00 98.50 144 GLN A O 1
ATOM 1076 N N . ARG A 1 145 ? -15.921 -5.986 2.560 1.00 98.56 145 ARG A N 1
ATOM 1077 C CA . ARG A 1 145 ? -15.876 -7.346 3.110 1.00 98.56 145 ARG A CA 1
ATOM 1078 C C . ARG A 1 145 ? -15.706 -7.352 4.629 1.00 98.56 145 ARG A C 1
ATOM 1080 O O . ARG A 1 145 ? -16.367 -8.132 5.308 1.00 98.56 145 ARG A O 1
ATOM 1087 N N . SER A 1 146 ? -14.870 -6.462 5.164 1.00 98.62 146 SER A N 1
ATOM 1088 C CA . SER A 1 146 ? -14.670 -6.318 6.613 1.00 98.62 146 SER A CA 1
ATOM 1089 C C . SER A 1 146 ? -15.961 -5.886 7.304 1.00 98.62 146 SER A C 1
ATOM 1091 O O . SER A 1 146 ? -16.315 -6.429 8.350 1.00 98.62 146 SER A O 1
ATOM 1093 N N . ALA A 1 147 ? -16.697 -4.947 6.702 1.00 98.62 147 ALA A N 1
ATOM 1094 C CA . ALA A 1 147 ? -17.987 -4.511 7.217 1.00 98.62 147 ALA A CA 1
ATOM 1095 C C . ALA A 1 147 ? -19.044 -5.625 7.160 1.00 98.62 147 ALA A C 1
ATOM 1097 O O . ALA A 1 147 ? -19.804 -5.796 8.114 1.00 98.62 147 ALA A O 1
ATOM 1098 N N . ASP A 1 148 ? -19.082 -6.396 6.073 1.00 98.62 148 ASP A N 1
ATOM 1099 C CA . ASP A 1 148 ? -20.031 -7.499 5.903 1.00 98.62 148 ASP A CA 1
ATOM 1100 C C . ASP A 1 148 ? -19.784 -8.601 6.941 1.00 98.62 148 ASP A C 1
ATOM 1102 O O . ASP A 1 148 ? -20.718 -9.045 7.611 1.00 98.62 148 ASP A O 1
ATOM 1106 N N . PHE A 1 149 ? -18.520 -8.991 7.143 1.00 98.56 149 PHE A N 1
ATOM 1107 C CA . PHE A 1 149 ? -18.124 -9.943 8.184 1.00 98.56 149 PHE A CA 1
ATOM 1108 C C . PHE A 1 149 ? -18.485 -9.439 9.583 1.00 98.56 149 PHE A C 1
ATOM 1110 O O . PHE A 1 149 ? -19.113 -10.164 10.353 1.00 98.56 149 PHE A O 1
ATOM 1117 N N . ALA A 1 150 ? -18.150 -8.187 9.902 1.00 98.56 150 ALA A N 1
ATOM 1118 C CA . ALA A 1 150 ? -18.488 -7.570 11.182 1.00 98.56 150 ALA A CA 1
ATOM 1119 C C . ALA A 1 150 ? -20.005 -7.549 11.439 1.00 98.56 150 ALA A C 1
ATOM 1121 O O . ALA A 1 150 ? -20.460 -7.897 12.529 1.00 98.56 150 ALA A O 1
ATOM 1122 N N . THR A 1 151 ? -20.789 -7.192 10.419 1.00 98.69 151 THR A N 1
ATOM 1123 C CA . THR A 1 151 ? -22.256 -7.159 10.488 1.00 98.69 151 THR A CA 1
ATOM 1124 C C . THR A 1 151 ? -22.830 -8.555 10.713 1.00 98.69 151 THR A C 1
ATOM 1126 O O . THR A 1 151 ? -23.686 -8.738 11.576 1.00 98.69 151 THR A O 1
ATOM 1129 N N . ALA A 1 152 ? -22.336 -9.558 9.980 1.00 98.38 152 ALA A N 1
ATOM 1130 C CA . ALA A 1 152 ? -22.781 -10.944 10.112 1.00 98.38 152 ALA A CA 1
ATOM 1131 C C . ALA A 1 152 ? -22.464 -11.544 11.493 1.00 98.38 152 ALA A C 1
ATOM 1133 O O . ALA A 1 152 ? -23.222 -12.370 11.997 1.00 98.38 152 ALA A O 1
ATOM 1134 N N . LEU A 1 153 ? -21.375 -11.096 12.125 1.00 98.25 153 LEU A N 1
ATOM 1135 C CA . LEU A 1 153 ? -21.005 -11.455 13.497 1.00 98.25 153 LEU A CA 1
ATOM 1136 C C . LEU A 1 153 ? -21.824 -10.709 14.567 1.00 98.25 153 LEU A C 1
ATOM 1138 O O . LEU A 1 153 ? -21.653 -10.975 15.755 1.00 98.25 153 LEU A O 1
ATOM 1142 N N . GLY A 1 154 ? -22.702 -9.783 14.171 1.00 98.12 154 GLY A N 1
ATOM 1143 C CA . GLY A 1 154 ? -23.518 -8.992 15.090 1.00 98.12 154 GLY A CA 1
ATOM 1144 C C . GLY A 1 154 ? -22.728 -7.928 15.853 1.00 98.12 154 GLY A C 1
ATOM 1145 O O . GLY A 1 154 ? -23.132 -7.544 16.952 1.00 98.12 154 GLY A O 1
ATOM 1146 N N . LEU A 1 155 ? -21.596 -7.463 15.308 1.00 98.00 155 LEU A N 1
ATOM 1147 C CA . LEU A 1 155 ? -20.821 -6.396 15.937 1.00 98.00 155 LEU A CA 1
ATOM 1148 C C . LEU A 1 155 ? -21.594 -5.064 15.905 1.00 98.00 155 LEU A C 1
ATOM 1150 O O . LEU A 1 155 ? -22.305 -4.779 14.939 1.00 98.00 155 LEU A O 1
ATOM 1154 N N . PRO A 1 156 ? -21.461 -4.222 16.945 1.00 96.69 156 PRO A N 1
ATOM 1155 C CA . PRO A 1 156 ? -22.113 -2.919 16.986 1.00 96.69 156 PRO A CA 1
ATOM 1156 C C . PRO A 1 156 ? -21.575 -1.990 15.890 1.00 96.69 156 PRO A C 1
ATOM 1158 O O . PRO A 1 156 ? -20.401 -2.063 15.522 1.00 96.69 156 PRO A O 1
ATOM 1161 N N . THR A 1 157 ? -22.418 -1.065 15.419 1.00 96.50 157 THR A N 1
ATOM 1162 C CA . THR A 1 157 ? -22.115 -0.146 14.306 1.00 96.50 157 THR A CA 1
ATOM 1163 C C . THR A 1 157 ? -20.749 0.547 14.405 1.00 96.50 157 THR A C 1
ATOM 1165 O O . THR A 1 157 ? -20.033 0.518 13.408 1.00 96.50 157 THR A O 1
ATOM 1168 N N . PRO A 1 158 ? -20.303 1.073 15.568 1.00 96.00 158 PRO A N 1
ATOM 1169 C CA . PRO A 1 158 ? -18.977 1.690 15.667 1.00 96.00 158 PRO A CA 1
ATOM 1170 C C . PRO A 1 158 ? -17.818 0.741 15.317 1.00 96.00 158 PRO A C 1
ATOM 1172 O O . PRO A 1 158 ? -16.832 1.167 14.724 1.00 96.00 158 PRO A O 1
ATOM 1175 N N . LEU A 1 159 ? -17.931 -0.556 15.632 1.00 97.81 159 LEU A N 1
ATOM 1176 C CA . LEU A 1 159 ? -16.907 -1.548 15.284 1.00 97.81 159 LEU A CA 1
ATOM 1177 C C . LEU A 1 159 ? -16.972 -1.950 13.809 1.00 97.81 159 LEU A C 1
ATOM 1179 O O . LEU A 1 159 ? -15.930 -2.152 13.188 1.00 97.81 159 LEU A O 1
ATOM 1183 N N . VAL A 1 160 ? -18.176 -2.020 13.234 1.00 98.25 160 VAL A N 1
ATOM 1184 C CA . VAL A 1 160 ? -18.364 -2.216 11.787 1.00 98.25 160 VAL A CA 1
ATOM 1185 C C . VAL A 1 160 ? -17.714 -1.068 11.008 1.00 98.25 160 VAL A C 1
ATOM 1187 O O . VAL A 1 160 ? -16.986 -1.306 10.044 1.00 98.25 160 VAL A O 1
ATOM 1190 N N . ASP A 1 161 ? -17.933 0.173 11.443 1.00 97.12 161 ASP A N 1
ATOM 1191 C CA . ASP A 1 161 ? -17.387 1.370 10.802 1.00 97.12 161 ASP A CA 1
ATOM 1192 C C . ASP A 1 161 ? -15.866 1.475 10.976 1.00 97.12 161 ASP A C 1
ATOM 1194 O O . ASP A 1 161 ? -15.160 1.809 10.015 1.00 97.12 161 ASP A O 1
ATOM 1198 N N . ALA A 1 162 ? -15.340 1.109 12.151 1.00 97.94 162 ALA A N 1
ATOM 1199 C CA . ALA A 1 162 ? -13.902 1.024 12.385 1.00 97.94 162 ALA A CA 1
ATOM 1200 C C . ALA A 1 162 ? -13.237 -0.016 11.466 1.00 97.94 162 ALA A C 1
ATOM 1202 O O . ALA A 1 162 ? -12.245 0.293 10.807 1.00 97.94 162 ALA A O 1
ATOM 1203 N N . LEU A 1 163 ? -13.811 -1.219 11.344 1.00 98.56 163 LEU A N 1
ATOM 1204 C CA . LEU A 1 163 ? -13.303 -2.274 10.460 1.00 98.56 163 LEU A CA 1
ATOM 1205 C C . LEU A 1 163 ? -13.383 -1.892 8.980 1.00 98.56 163 LEU A C 1
ATOM 1207 O O . LEU A 1 163 ? -12.440 -2.148 8.234 1.00 98.56 163 LEU A O 1
ATOM 1211 N N . ARG A 1 164 ? -14.465 -1.229 8.551 1.00 98.38 164 ARG A N 1
ATOM 1212 C CA . ARG A 1 164 ? -14.581 -0.687 7.189 1.00 98.38 164 ARG A CA 1
ATOM 1213 C C . ARG A 1 164 ? -13.475 0.327 6.904 1.00 98.38 164 ARG A C 1
ATOM 1215 O O . ARG A 1 164 ? -12.819 0.253 5.868 1.00 98.38 164 ARG A O 1
ATOM 1222 N N . THR A 1 165 ? -13.264 1.261 7.830 1.00 98.38 165 THR A N 1
ATOM 1223 C CA . THR A 1 165 ? -12.267 2.332 7.696 1.00 98.38 165 THR A CA 1
ATOM 1224 C C . THR A 1 165 ? -10.850 1.763 7.670 1.00 98.38 165 THR A C 1
ATOM 1226 O O . THR A 1 165 ? -10.078 2.082 6.766 1.00 98.38 165 THR A O 1
ATOM 1229 N N . ALA A 1 166 ? -10.527 0.870 8.611 1.00 98.38 166 ALA A N 1
ATOM 1230 C CA . ALA A 1 166 ? -9.241 0.182 8.655 1.00 98.38 166 ALA A CA 1
ATOM 1231 C C . ALA A 1 166 ? -9.014 -0.649 7.385 1.00 98.38 166 ALA A C 1
ATOM 1233 O O . ALA A 1 166 ? -7.949 -0.554 6.789 1.00 98.38 166 ALA A O 1
ATOM 1234 N N . GLY A 1 167 ? -10.029 -1.374 6.903 1.00 98.25 167 GLY A N 1
ATOM 1235 C CA . GLY A 1 167 ? -9.965 -2.124 5.647 1.00 98.25 167 GLY A CA 1
ATOM 1236 C C . GLY A 1 167 ? -9.665 -1.259 4.426 1.00 98.25 167 GLY A C 1
ATOM 1237 O O . GLY A 1 167 ? -8.867 -1.653 3.582 1.00 98.25 167 GLY A O 1
ATOM 1238 N N . HIS A 1 168 ? -10.214 -0.047 4.352 1.00 98.19 168 HIS A N 1
ATOM 1239 C CA . HIS A 1 168 ? -9.911 0.877 3.256 1.00 98.19 168 HIS A CA 1
ATOM 1240 C C . HIS A 1 168 ? -8.467 1.413 3.343 1.00 98.19 168 HIS A C 1
ATOM 1242 O O . HIS A 1 168 ? -7.806 1.608 2.325 1.00 98.19 168 HIS A O 1
ATOM 1248 N N . ALA A 1 169 ? -7.941 1.619 4.551 1.00 98.00 169 ALA A N 1
ATOM 1249 C CA . ALA A 1 169 ? -6.619 2.212 4.750 1.00 98.00 169 ALA A CA 1
ATOM 1250 C C . ALA A 1 169 ? -5.463 1.200 4.894 1.00 98.00 169 ALA A C 1
ATOM 1252 O O . ALA A 1 169 ? -4.306 1.609 4.792 1.00 98.00 169 ALA A O 1
ATOM 1253 N N . HIS A 1 170 ? -5.744 -0.092 5.125 1.00 97.94 170 HIS A N 1
ATOM 1254 C CA . HIS A 1 170 ? -4.753 -1.071 5.610 1.00 97.94 170 HIS A CA 1
ATOM 1255 C C . HIS A 1 170 ? -3.493 -1.180 4.748 1.00 97.94 170 HIS A C 1
ATOM 1257 O O . HIS A 1 170 ? -2.398 -1.359 5.269 1.00 97.94 170 HIS A O 1
ATOM 1263 N N . ASP A 1 171 ? -3.671 -1.024 3.441 1.00 97.56 171 ASP A N 1
ATOM 1264 C CA . ASP A 1 171 ? -2.671 -1.281 2.416 1.00 97.56 171 ASP A CA 1
ATOM 1265 C C . ASP A 1 171 ? -2.077 0.009 1.823 1.00 97.56 171 ASP A C 1
ATOM 1267 O O . ASP A 1 171 ? -1.273 -0.044 0.892 1.00 97.56 171 ASP A O 1
ATOM 1271 N N . CYS A 1 172 ? -2.455 1.193 2.321 1.00 97.38 172 CYS A N 1
ATOM 1272 C CA . CYS A 1 172 ? -2.077 2.465 1.692 1.00 97.38 172 CYS A CA 1
ATOM 1273 C C . CYS A 1 172 ? -0.552 2.690 1.623 1.00 97.38 172 CYS A C 1
ATOM 1275 O O . CYS A 1 172 ? -0.058 3.298 0.674 1.00 97.38 172 CYS A O 1
ATOM 1277 N N . GLY A 1 173 ? 0.214 2.112 2.552 1.00 96.31 173 GLY A N 1
ATOM 1278 C CA . GLY A 1 173 ? 1.677 2.108 2.559 1.00 96.31 173 GLY A CA 1
ATOM 1279 C C . GLY A 1 173 ? 2.311 1.329 1.400 1.00 96.31 173 GLY A C 1
ATOM 1280 O O . GLY A 1 173 ? 3.487 1.538 1.095 1.00 96.31 173 GLY A O 1
ATOM 1281 N N . LYS A 1 174 ? 1.544 0.499 0.675 1.00 96.12 174 LYS A N 1
ATOM 1282 C CA . LYS A 1 174 ? 1.993 -0.122 -0.582 1.00 96.12 174 LYS A CA 1
ATOM 1283 C C . LYS A 1 174 ? 2.305 0.907 -1.665 1.00 96.12 174 LYS A C 1
ATOM 1285 O O . LYS A 1 174 ? 3.006 0.560 -2.613 1.00 96.12 174 LYS A O 1
ATOM 1290 N N . SER A 1 175 ? 1.855 2.157 -1.534 1.00 94.56 175 SER A N 1
ATOM 1291 C CA . SER A 1 175 ? 2.224 3.266 -2.428 1.00 94.56 175 SER A CA 1
ATOM 1292 C C . SER A 1 175 ? 3.726 3.578 -2.442 1.00 94.56 175 SER A C 1
ATOM 1294 O O . SER A 1 175 ? 4.197 4.283 -3.332 1.00 94.56 175 SER A O 1
ATOM 1296 N N . HIS A 1 176 ? 4.507 3.038 -1.502 1.00 95.06 176 HIS A N 1
ATOM 1297 C CA . HIS A 1 176 ? 5.958 3.173 -1.498 1.00 95.06 176 HIS A CA 1
ATOM 1298 C C . HIS A 1 176 ? 6.589 2.662 -2.811 1.00 95.06 176 HIS A C 1
ATOM 1300 O O . HIS A 1 176 ? 6.383 1.515 -3.218 1.00 95.06 176 HIS A O 1
ATOM 1306 N N . SER A 1 177 ? 7.431 3.482 -3.450 1.00 91.50 177 SER A N 1
ATOM 1307 C CA . SER A 1 177 ? 7.957 3.220 -4.805 1.00 91.50 177 SER A CA 1
ATOM 1308 C C . SER A 1 177 ? 8.687 1.874 -4.941 1.00 91.50 177 SER A C 1
ATOM 1310 O O . SER A 1 177 ? 8.473 1.142 -5.908 1.00 91.50 177 SER A O 1
ATOM 1312 N N . ARG A 1 178 ? 9.494 1.479 -3.944 1.00 93.44 178 ARG A N 1
ATOM 1313 C CA . ARG A 1 178 ? 10.161 0.164 -3.938 1.00 93.44 178 ARG A CA 1
ATOM 1314 C C . ARG A 1 178 ? 9.189 -0.993 -3.719 1.00 93.44 178 ARG A C 1
ATOM 1316 O O . ARG A 1 178 ? 9.388 -2.050 -4.304 1.00 93.44 178 ARG A O 1
ATOM 1323 N N . PHE A 1 179 ? 8.108 -0.797 -2.963 1.00 94.00 179 PHE A N 1
ATOM 1324 C CA . PHE A 1 179 ? 7.088 -1.836 -2.826 1.00 94.00 179 PHE A CA 1
ATOM 1325 C C . PHE A 1 179 ? 6.372 -2.043 -4.168 1.00 94.00 179 PHE A C 1
ATOM 1327 O O . PHE A 1 179 ? 6.246 -3.170 -4.640 1.00 94.00 179 PHE A O 1
ATOM 1334 N N . GLN A 1 180 ? 6.019 -0.955 -4.861 1.00 92.94 180 GLN A N 1
ATOM 1335 C CA . GLN A 1 180 ? 5.457 -1.023 -6.216 1.00 92.94 180 GLN A CA 1
ATOM 1336 C C . GLN A 1 180 ? 6.420 -1.656 -7.231 1.00 92.94 180 GLN A C 1
ATOM 1338 O O . GLN A 1 180 ? 5.997 -2.484 -8.040 1.00 92.94 180 GLN A O 1
ATOM 1343 N N . CYS A 1 181 ? 7.716 -1.338 -7.160 1.00 88.25 181 CYS A N 1
ATOM 1344 C CA . CYS A 1 181 ? 8.756 -1.993 -7.957 1.00 88.25 181 CYS A CA 1
ATOM 1345 C C . CYS A 1 181 ? 8.784 -3.509 -7.701 1.00 88.25 181 CYS A C 1
ATOM 1347 O O . CYS A 1 181 ? 8.769 -4.297 -8.648 1.00 88.25 181 CYS A O 1
ATOM 1349 N N . MET A 1 182 ? 8.725 -3.934 -6.435 1.00 91.19 182 MET A N 1
ATOM 1350 C CA . MET A 1 182 ? 8.649 -5.348 -6.057 1.00 91.19 182 MET A CA 1
ATOM 1351 C C . MET A 1 182 ? 7.396 -6.025 -6.633 1.00 91.19 182 MET A C 1
ATOM 1353 O O . MET A 1 182 ? 7.508 -7.084 -7.252 1.00 91.19 182 MET A O 1
ATOM 1357 N N . LEU A 1 183 ? 6.216 -5.399 -6.528 1.00 89.56 183 LEU A N 1
ATOM 1358 C CA . LEU A 1 183 ? 4.974 -5.911 -7.133 1.00 89.56 183 LEU A CA 1
ATOM 1359 C C . LEU A 1 183 ? 5.021 -5.966 -8.671 1.00 89.56 183 LEU A C 1
ATOM 1361 O O . LEU A 1 183 ? 4.254 -6.704 -9.300 1.00 89.56 183 LEU A O 1
ATOM 1365 N N . CYS A 1 184 ? 5.927 -5.205 -9.281 1.00 85.38 184 CYS A N 1
ATOM 1366 C CA . CYS A 1 184 ? 6.223 -5.202 -10.709 1.00 85.38 184 CYS A CA 1
ATOM 1367 C C . CYS A 1 184 ? 7.426 -6.089 -11.066 1.00 85.38 184 CYS A C 1
ATOM 1369 O O . CYS A 1 184 ? 8.102 -5.837 -12.059 1.00 85.38 184 CYS A O 1
ATOM 1371 N N . ALA A 1 185 ? 7.686 -7.138 -10.280 1.00 84.81 185 ALA A N 1
ATOM 1372 C CA . ALA A 1 185 ? 8.771 -8.098 -10.499 1.00 84.81 185 ALA A CA 1
ATOM 1373 C C . ALA A 1 185 ? 10.185 -7.474 -10.493 1.00 84.81 185 ALA A C 1
ATOM 1375 O O . ALA A 1 185 ? 11.103 -7.985 -11.137 1.00 84.81 185 ALA A O 1
ATOM 1376 N N . GLY A 1 186 ? 10.370 -6.372 -9.760 1.00 80.75 186 GLY A 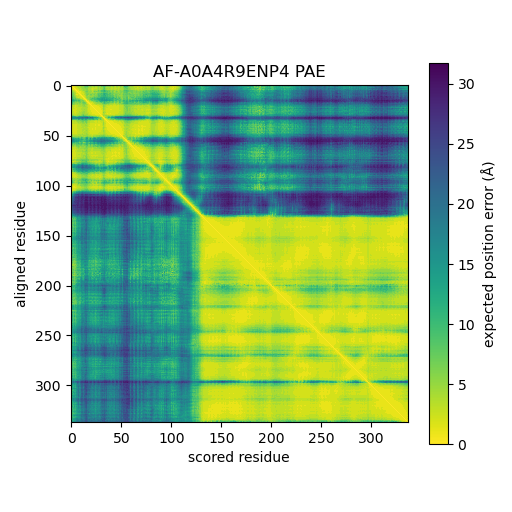N 1
ATOM 1377 C CA . GLY A 1 186 ? 11.622 -5.614 -9.717 1.00 80.75 186 GLY A CA 1
ATOM 1378 C C . GLY A 1 186 ? 11.808 -4.654 -10.896 1.00 80.75 186 GLY A C 1
ATOM 1379 O O . GLY A 1 186 ? 12.904 -4.127 -11.084 1.00 80.75 186 GLY A O 1
ATOM 1380 N N . ASP A 1 187 ? 10.772 -4.436 -11.714 1.00 79.75 187 ASP A N 1
ATOM 1381 C CA . ASP A 1 187 ? 10.801 -3.482 -12.821 1.00 79.75 187 ASP A CA 1
ATOM 1382 C C . ASP A 1 187 ? 10.281 -2.109 -12.372 1.00 79.75 187 ASP A C 1
ATOM 1384 O O . ASP A 1 187 ? 9.074 -1.853 -12.296 1.00 79.75 187 ASP A O 1
ATOM 1388 N N . ARG A 1 188 ? 11.228 -1.211 -12.086 1.00 79.44 188 ARG A N 1
ATOM 1389 C CA . ARG A 1 188 ? 10.961 0.173 -11.684 1.00 79.44 188 ARG A CA 1
ATOM 1390 C C . ARG A 1 188 ? 10.211 0.964 -12.758 1.00 79.44 188 ARG A C 1
ATOM 1392 O O . ARG A 1 188 ? 9.277 1.684 -12.421 1.00 79.44 188 ARG A O 1
ATOM 1399 N N . LEU A 1 189 ? 10.577 0.811 -14.033 1.00 69.38 189 LEU A N 1
ATOM 1400 C CA . LEU A 1 189 ? 9.930 1.541 -15.131 1.00 69.38 189 LEU A CA 1
ATOM 1401 C C . LEU A 1 189 ? 8.483 1.103 -15.293 1.00 69.38 189 LEU A C 1
ATOM 1403 O O . LEU A 1 189 ? 7.609 1.926 -15.555 1.00 69.38 189 LEU A O 1
ATOM 1407 N N . LEU A 1 190 ? 8.217 -0.194 -15.109 1.00 76.62 190 LEU A N 1
ATOM 1408 C CA . LEU A 1 190 ? 6.849 -0.685 -15.089 1.00 76.62 190 LEU A CA 1
ATOM 1409 C C . LEU A 1 190 ? 6.071 -0.058 -13.934 1.00 76.62 190 LEU A C 1
ATOM 1411 O O . LEU A 1 190 ? 4.990 0.463 -14.191 1.00 76.62 190 LEU A O 1
ATOM 1415 N N . ALA A 1 191 ? 6.617 -0.061 -12.717 1.00 76.31 191 ALA A N 1
ATOM 1416 C CA . ALA A 1 191 ? 5.962 0.516 -11.543 1.00 76.31 191 ALA A CA 1
ATOM 1417 C C . ALA A 1 191 ? 5.624 2.007 -11.720 1.00 76.31 191 ALA A C 1
ATOM 1419 O O . ALA A 1 191 ? 4.482 2.396 -11.494 1.00 76.31 191 ALA A O 1
ATOM 1420 N N . GLU A 1 192 ? 6.572 2.818 -12.199 1.00 77.81 192 GLU A N 1
ATOM 1421 C CA . GLU A 1 192 ? 6.386 4.260 -12.446 1.00 77.81 192 GLU A CA 1
ATOM 1422 C C . GLU A 1 192 ? 5.408 4.557 -13.598 1.00 77.81 192 GLU A C 1
ATOM 1424 O O . GLU A 1 192 ? 4.872 5.658 -13.711 1.00 77.81 192 GLU A O 1
ATOM 1429 N N . SER A 1 193 ? 5.159 3.577 -14.469 1.00 71.69 193 SER A N 1
ATOM 1430 C CA . SER A 1 193 ? 4.273 3.738 -15.623 1.00 71.69 193 SER A CA 1
ATOM 1431 C C . SER A 1 193 ? 2.804 3.405 -15.370 1.00 71.69 193 SER A C 1
ATOM 1433 O O . SER A 1 193 ? 1.970 3.641 -16.252 1.00 71.69 193 SER A O 1
ATOM 1435 N N . LEU A 1 194 ? 2.480 2.802 -14.225 1.00 75.94 194 LEU A N 1
ATOM 1436 C CA . LEU A 1 194 ? 1.109 2.427 -13.900 1.00 75.94 194 LEU A CA 1
ATOM 1437 C C . LEU A 1 194 ? 0.273 3.674 -13.604 1.00 75.94 194 LEU A C 1
ATOM 1439 O O . LEU A 1 194 ? 0.733 4.589 -12.933 1.00 75.94 194 LEU A O 1
ATOM 1443 N N . ASP A 1 195 ? -0.970 3.688 -14.088 1.00 75.19 195 ASP A N 1
ATOM 1444 C CA . ASP A 1 195 ? -1.906 4.782 -13.797 1.00 75.19 195 ASP A CA 1
ATOM 1445 C C . ASP A 1 195 ? -2.361 4.757 -12.327 1.00 75.19 195 ASP A C 1
ATOM 1447 O O . ASP A 1 195 ? -2.628 5.798 -11.738 1.00 75.19 195 ASP A O 1
ATOM 1451 N N . GLU A 1 196 ? -2.411 3.560 -11.733 1.00 81.19 196 GLU A N 1
ATOM 1452 C CA . GLU A 1 196 ? -2.731 3.335 -10.326 1.00 81.19 196 GLU A CA 1
ATOM 1453 C C . GLU A 1 196 ? -1.727 2.351 -9.703 1.00 81.19 196 GLU A C 1
ATOM 1455 O O . GLU A 1 196 ? -1.359 1.361 -10.356 1.00 81.19 196 GLU A O 1
ATOM 1460 N N . PRO A 1 197 ? -1.325 2.558 -8.434 1.00 88.00 197 PRO A N 1
ATOM 1461 C CA . PRO A 1 197 ? -0.551 1.577 -7.683 1.00 88.00 197 PRO A CA 1
ATOM 1462 C C . PRO A 1 197 ? -1.262 0.223 -7.639 1.00 88.00 197 PRO A C 1
ATOM 1464 O O . PRO A 1 197 ? -2.492 0.140 -7.647 1.00 88.00 197 PRO A O 1
ATOM 1467 N N . ARG A 1 198 ? -0.496 -0.862 -7.559 1.00 87.69 198 ARG A N 1
ATOM 1468 C CA . ARG A 1 198 ? -1.018 -2.219 -7.380 1.00 87.69 198 ARG A CA 1
ATOM 1469 C C . ARG A 1 198 ? -1.130 -2.573 -5.905 1.00 87.69 198 ARG A C 1
ATOM 1471 O O . ARG A 1 198 ? -0.253 -2.232 -5.118 1.00 87.69 198 ARG A O 1
ATOM 1478 N N . ALA A 1 199 ? -2.157 -3.346 -5.570 1.00 86.50 199 ALA A N 1
ATOM 1479 C CA . ALA A 1 199 ? -2.227 -4.068 -4.300 1.00 86.50 199 ALA A CA 1
ATOM 1480 C C . ALA A 1 199 ? -1.503 -5.419 -4.357 1.00 86.50 199 ALA A C 1
ATOM 1482 O O . ALA A 1 199 ? -0.955 -5.872 -3.351 1.00 86.50 199 ALA A O 1
ATOM 1483 N N . LYS A 1 200 ? -1.522 -6.074 -5.527 1.00 82.44 200 LYS A N 1
ATOM 1484 C CA . LYS A 1 200 ? -1.028 -7.445 -5.716 1.00 82.44 200 LYS A CA 1
ATOM 1485 C C . LYS A 1 200 ? -0.121 -7.550 -6.937 1.00 82.44 200 LYS A C 1
ATOM 1487 O O . LYS A 1 200 ? -0.335 -6.891 -7.962 1.00 82.44 200 LYS A O 1
ATOM 1492 N N . SER A 1 201 ? 0.899 -8.395 -6.819 1.00 72.12 201 SER A N 1
ATOM 1493 C CA . SER A 1 201 ? 1.790 -8.712 -7.929 1.00 72.12 201 SER A CA 1
ATOM 1494 C C . SER A 1 201 ? 1.080 -9.696 -8.862 1.00 72.12 201 SER A C 1
ATOM 1496 O O . SER A 1 201 ? 0.372 -10.576 -8.403 1.00 72.12 201 SER A O 1
ATOM 1498 N N . GLY A 1 202 ? 1.236 -9.586 -10.177 1.00 70.56 202 GLY A N 1
ATOM 1499 C CA . GLY A 1 202 ? 0.732 -10.634 -11.084 1.00 70.56 202 GLY A CA 1
ATOM 1500 C C . GLY A 1 202 ? 1.649 -11.864 -11.142 1.00 70.56 202 GLY A C 1
ATOM 1501 O O . GLY A 1 202 ? 1.545 -12.643 -12.085 1.00 70.56 202 GLY A O 1
ATOM 1502 N N . MET A 1 203 ? 2.629 -11.964 -10.235 1.00 76.69 203 MET A N 1
ATOM 1503 C CA . MET A 1 203 ? 3.634 -13.027 -10.227 1.00 76.69 203 MET A CA 1
ATOM 1504 C C . MET A 1 203 ? 3.038 -14.325 -9.688 1.00 76.69 203 MET A C 1
ATOM 1506 O O . MET A 1 203 ? 2.138 -14.295 -8.854 1.00 76.69 203 MET A O 1
ATOM 1510 N N . ASP A 1 204 ? 3.578 -15.455 -10.142 1.00 70.69 204 ASP A N 1
ATOM 1511 C CA . ASP A 1 204 ? 3.207 -16.775 -9.636 1.00 70.69 204 ASP A CA 1
ATOM 1512 C C . ASP A 1 204 ? 3.587 -16.904 -8.142 1.00 70.69 204 ASP A C 1
ATOM 1514 O O . ASP A 1 204 ? 4.773 -16.793 -7.804 1.00 70.69 204 ASP A O 1
ATOM 1518 N N . PRO A 1 205 ? 2.625 -17.155 -7.233 1.00 68.69 205 PRO A N 1
ATOM 1519 C CA . PRO A 1 205 ? 2.889 -17.433 -5.820 1.00 68.69 205 PRO A CA 1
ATOM 1520 C C . PRO A 1 205 ? 3.940 -18.510 -5.566 1.00 68.69 205 PRO A C 1
ATOM 1522 O O . PRO A 1 205 ? 4.720 -18.406 -4.606 1.00 68.69 205 PRO A O 1
ATOM 1525 N N . ALA A 1 206 ? 3.957 -19.538 -6.420 1.00 74.31 206 ALA A N 1
ATOM 1526 C CA . ALA A 1 206 ? 4.849 -20.679 -6.307 1.00 74.31 206 ALA A CA 1
ATOM 1527 C C . ALA A 1 206 ? 6.297 -20.318 -6.675 1.00 74.31 206 ALA A C 1
ATOM 1529 O O . ALA A 1 206 ? 7.230 -20.959 -6.180 1.00 74.31 206 ALA A O 1
ATOM 1530 N N . ASP A 1 207 ? 6.517 -19.249 -7.452 1.00 78.19 207 ASP A N 1
ATOM 1531 C CA . ASP A 1 207 ? 7.850 -18.769 -7.822 1.00 78.19 207 ASP A CA 1
ATOM 1532 C C . ASP A 1 207 ? 8.494 -17.938 -6.698 1.00 78.19 207 ASP A C 1
ATOM 1534 O O . ASP A 1 207 ? 8.658 -16.713 -6.752 1.00 78.19 207 ASP A O 1
ATOM 1538 N N . ARG A 1 208 ? 8.896 -18.639 -5.633 1.00 81.06 208 ARG A N 1
ATOM 1539 C CA . ARG A 1 208 ? 9.621 -18.051 -4.494 1.00 81.06 208 ARG A CA 1
ATOM 1540 C C . ARG A 1 208 ? 10.917 -17.360 -4.930 1.00 81.06 208 ARG A C 1
ATOM 1542 O O . ARG A 1 208 ? 11.284 -16.329 -4.365 1.00 81.06 208 ARG A O 1
ATOM 1549 N N . THR A 1 209 ? 11.607 -17.912 -5.928 1.00 82.69 209 THR A N 1
ATOM 1550 C CA . THR A 1 209 ? 12.871 -17.365 -6.441 1.00 82.69 209 THR A CA 1
ATOM 1551 C C . THR A 1 209 ? 12.637 -16.041 -7.162 1.00 82.69 209 THR A C 1
ATOM 1553 O O . THR A 1 209 ? 13.351 -15.072 -6.897 1.00 82.69 209 THR A O 1
ATOM 1556 N N . GLY A 1 210 ? 11.614 -15.969 -8.016 1.00 81.88 210 GLY A N 1
ATOM 1557 C CA . GLY A 1 210 ? 11.193 -14.750 -8.699 1.00 81.88 210 GLY A CA 1
ATOM 1558 C C . GLY A 1 210 ? 10.796 -13.647 -7.725 1.00 81.88 210 GLY A C 1
ATOM 1559 O O . GLY A 1 210 ? 11.305 -12.532 -7.834 1.00 81.88 210 GLY A O 1
ATOM 1560 N N . ARG A 1 211 ? 9.989 -13.961 -6.703 1.00 84.94 211 ARG A N 1
ATOM 1561 C CA . ARG A 1 211 ? 9.604 -12.987 -5.662 1.00 84.94 211 ARG A CA 1
ATOM 1562 C C . ARG A 1 211 ? 10.803 -12.461 -4.876 1.00 84.94 211 ARG A C 1
ATOM 1564 O O . ARG A 1 211 ? 10.936 -11.253 -4.692 1.00 84.94 211 ARG A O 1
ATOM 1571 N N . LYS A 1 212 ? 11.722 -13.345 -4.470 1.00 86.62 212 LYS A N 1
ATOM 1572 C CA . LYS A 1 212 ? 12.955 -12.938 -3.778 1.00 86.62 212 LYS A CA 1
ATOM 1573 C C . LYS A 1 212 ? 13.817 -12.031 -4.657 1.00 86.62 212 LYS A C 1
ATOM 1575 O O . LYS A 1 212 ? 14.325 -11.020 -4.179 1.00 86.62 212 LYS A O 1
ATOM 1580 N N . ARG A 1 213 ? 13.957 -12.365 -5.942 1.00 86.56 213 ARG A N 1
ATOM 1581 C CA . ARG A 1 213 ? 14.678 -11.535 -6.913 1.00 86.56 213 ARG A CA 1
ATOM 1582 C C . ARG A 1 213 ? 14.010 -10.170 -7.095 1.00 86.56 213 ARG A C 1
ATOM 1584 O O . ARG A 1 213 ? 14.715 -9.168 -7.123 1.00 86.56 213 ARG A O 1
ATOM 1591 N N . ALA A 1 214 ? 12.683 -10.120 -7.192 1.00 86.81 214 ALA A N 1
ATOM 1592 C CA . ALA A 1 214 ? 11.930 -8.875 -7.314 1.00 86.81 214 ALA A CA 1
ATOM 1593 C C . ALA A 1 214 ? 12.156 -7.952 -6.107 1.00 86.81 214 ALA A C 1
ATOM 1595 O O . ALA A 1 214 ? 12.454 -6.775 -6.291 1.00 86.81 214 ALA A O 1
ATOM 1596 N N . ALA A 1 215 ? 12.096 -8.497 -4.887 1.00 89.44 215 ALA A N 1
ATOM 1597 C CA . ALA A 1 215 ? 12.375 -7.757 -3.656 1.00 89.44 215 ALA A CA 1
ATOM 1598 C C . ALA A 1 215 ? 13.817 -7.218 -3.618 1.00 89.44 215 ALA A C 1
ATOM 1600 O O . ALA A 1 215 ? 14.039 -6.048 -3.312 1.00 89.44 215 ALA A O 1
ATOM 1601 N N . GLN A 1 216 ? 14.798 -8.041 -4.012 1.00 89.69 216 GLN A N 1
ATOM 1602 C CA . GLN A 1 216 ? 16.206 -7.635 -4.105 1.00 89.69 216 GLN A CA 1
ATOM 1603 C C . GLN A 1 216 ? 16.423 -6.502 -5.113 1.00 89.69 216 GLN A C 1
ATOM 1605 O O . GLN A 1 216 ? 17.063 -5.510 -4.779 1.00 89.69 216 GLN A O 1
ATOM 1610 N N . LEU A 1 217 ? 15.875 -6.627 -6.327 1.00 86.31 217 LEU A N 1
ATOM 1611 C CA . LEU A 1 217 ? 15.966 -5.595 -7.367 1.00 86.31 217 LEU A CA 1
ATOM 1612 C C . LEU A 1 217 ? 15.283 -4.293 -6.947 1.00 86.31 217 LEU A C 1
ATOM 1614 O O . LEU A 1 217 ? 15.760 -3.209 -7.268 1.00 86.31 217 LEU A O 1
ATOM 1618 N N . ALA A 1 218 ? 14.181 -4.403 -6.211 1.00 89.38 218 ALA A N 1
ATOM 1619 C CA . ALA A 1 218 ? 13.481 -3.261 -5.658 1.00 89.38 218 ALA A CA 1
ATOM 1620 C C . ALA A 1 218 ? 14.197 -2.632 -4.455 1.00 89.38 218 ALA A C 1
ATOM 1622 O O . ALA A 1 218 ? 13.832 -1.533 -4.059 1.00 89.38 218 ALA A O 1
ATOM 1623 N N . GLY A 1 219 ? 15.178 -3.303 -3.843 1.00 90.69 219 GLY A N 1
ATOM 1624 C CA . GLY A 1 219 ? 15.757 -2.867 -2.572 1.00 90.69 219 GLY A CA 1
ATOM 1625 C C . GLY A 1 219 ? 14.737 -2.873 -1.426 1.00 90.69 219 GLY A C 1
ATOM 1626 O O . GLY A 1 219 ? 14.804 -2.008 -0.552 1.00 90.69 219 GLY A O 1
ATOM 1627 N N . TRP A 1 220 ? 13.773 -3.800 -1.459 1.00 91.44 220 TRP A N 1
ATOM 1628 C CA . TRP A 1 220 ? 12.778 -4.007 -0.406 1.00 91.44 220 TRP A CA 1
ATOM 1629 C C . TRP A 1 220 ? 13.203 -5.182 0.483 1.00 91.44 220 TRP A C 1
ATOM 1631 O O . TRP A 1 220 ? 13.192 -6.338 0.056 1.00 91.44 220 TRP A O 1
ATOM 1641 N N . GLY A 1 221 ? 13.644 -4.879 1.705 1.00 87.75 221 GLY A N 1
ATOM 1642 C CA . GLY A 1 221 ? 14.074 -5.891 2.674 1.00 87.75 221 GLY A CA 1
ATOM 1643 C C . GLY A 1 221 ? 12.891 -6.600 3.348 1.00 87.75 221 GLY A C 1
ATOM 1644 O O . GLY A 1 221 ? 11.821 -6.009 3.450 1.00 87.75 221 GLY A O 1
ATOM 1645 N N . PRO A 1 222 ? 13.063 -7.833 3.861 1.00 81.19 222 PRO A N 1
ATOM 1646 C CA . PRO A 1 222 ? 11.989 -8.569 4.545 1.00 81.19 222 PRO A CA 1
ATOM 1647 C C . PRO A 1 222 ? 11.485 -7.866 5.815 1.00 81.19 222 PRO A C 1
ATOM 1649 O O . PRO A 1 222 ? 10.324 -8.007 6.185 1.00 81.19 222 PRO A O 1
ATOM 1652 N N . GLU A 1 223 ? 12.351 -7.081 6.455 1.00 84.75 223 GLU A N 1
ATOM 1653 C CA . GLU A 1 223 ? 12.013 -6.299 7.643 1.00 84.75 223 GLU A CA 1
ATOM 1654 C C . GLU A 1 223 ? 11.259 -5.001 7.307 1.00 84.75 223 GLU A C 1
ATOM 1656 O O . GLU A 1 223 ? 10.659 -4.390 8.185 1.00 84.75 223 GLU A O 1
ATOM 1661 N N . MET A 1 224 ? 11.259 -4.572 6.038 1.00 89.31 224 MET A N 1
ATOM 1662 C CA . MET A 1 224 ? 10.481 -3.418 5.600 1.00 89.31 224 MET A CA 1
ATOM 1663 C C . MET A 1 224 ? 9.016 -3.828 5.437 1.00 89.31 224 MET A C 1
ATOM 1665 O O . MET A 1 224 ? 8.661 -4.649 4.589 1.00 89.31 224 MET A O 1
ATOM 1669 N N . ARG A 1 225 ? 8.157 -3.244 6.269 1.00 91.25 225 ARG A N 1
ATOM 1670 C CA . ARG A 1 225 ? 6.740 -3.598 6.399 1.00 91.25 225 ARG A CA 1
ATOM 1671 C C . ARG A 1 225 ? 5.863 -2.497 5.804 1.00 91.25 225 ARG A C 1
ATOM 1673 O O . ARG A 1 225 ? 5.971 -1.341 6.211 1.00 91.25 225 ARG A O 1
ATOM 1680 N N . HIS A 1 226 ? 4.992 -2.824 4.850 1.00 94.25 226 HIS A N 1
ATOM 1681 C CA . HIS A 1 226 ? 4.101 -1.820 4.249 1.00 94.25 226 HIS A CA 1
ATOM 1682 C C . HIS A 1 226 ? 2.972 -1.416 5.205 1.00 94.25 226 HIS A C 1
ATOM 1684 O O . HIS A 1 226 ? 2.479 -0.291 5.146 1.00 94.25 226 HIS A O 1
ATOM 1690 N N . GLU A 1 227 ? 2.594 -2.285 6.139 1.00 95.12 227 GLU A N 1
ATOM 1691 C CA . GLU A 1 227 ? 1.646 -1.968 7.203 1.00 95.12 227 GLU A CA 1
ATOM 1692 C C . GLU A 1 227 ? 2.199 -0.948 8.206 1.00 95.12 227 GLU A C 1
ATOM 1694 O O . GLU A 1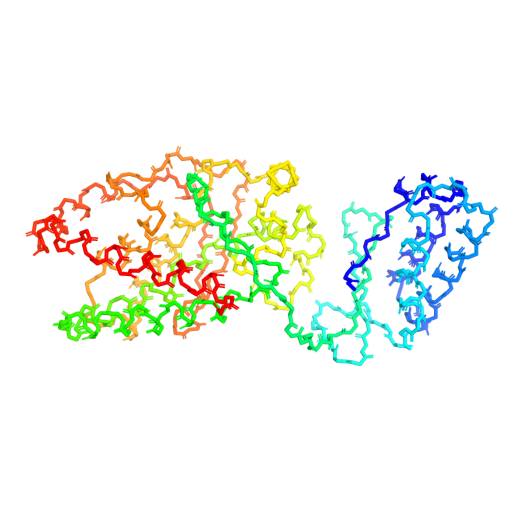 227 ? 1.427 -0.181 8.771 1.00 95.12 227 GLU A O 1
ATOM 1699 N N . ALA A 1 228 ? 3.526 -0.872 8.380 1.00 94.44 228 ALA A N 1
ATOM 1700 C CA . ALA A 1 228 ? 4.153 0.144 9.226 1.00 94.44 228 ALA A CA 1
ATOM 1701 C C . ALA A 1 228 ? 3.969 1.542 8.618 1.00 94.44 228 ALA A C 1
ATOM 1703 O O . ALA A 1 228 ? 3.570 2.478 9.307 1.00 94.44 228 ALA A O 1
ATOM 1704 N N . LEU A 1 229 ? 4.183 1.660 7.303 1.00 95.69 229 LEU A N 1
ATOM 1705 C CA . LEU A 1 229 ? 3.905 2.885 6.549 1.00 95.69 229 LEU A CA 1
ATOM 1706 C C . LEU A 1 229 ? 2.406 3.206 6.534 1.00 95.69 229 LEU A C 1
ATOM 1708 O O . LEU A 1 229 ? 2.020 4.362 6.668 1.00 95.69 229 LEU A O 1
ATOM 1712 N N . SER A 1 230 ? 1.554 2.187 6.409 1.00 97.31 230 SER A N 1
ATOM 1713 C CA . SER A 1 230 ? 0.101 2.376 6.430 1.00 97.31 230 SER A CA 1
ATOM 1714 C C . SER A 1 230 ? -0.375 2.908 7.782 1.00 97.31 230 SER A C 1
ATOM 1716 O O . SER A 1 230 ? -1.155 3.853 7.825 1.00 97.31 230 SER A O 1
ATOM 1718 N N . ALA A 1 231 ? 0.144 2.365 8.887 1.00 96.19 231 ALA A N 1
ATOM 1719 C CA . ALA A 1 231 ? -0.161 2.839 10.232 1.00 96.19 231 ALA A CA 1
ATOM 1720 C C . ALA A 1 231 ? 0.308 4.285 10.446 1.00 96.19 231 ALA A C 1
ATOM 1722 O O . ALA A 1 231 ? -0.460 5.097 10.953 1.00 96.19 231 ALA A O 1
ATOM 1723 N N . LEU A 1 232 ? 1.518 4.635 9.991 1.00 95.62 232 LEU A N 1
ATOM 1724 C CA . LEU A 1 232 ? 2.027 6.009 10.051 1.00 95.62 232 LEU A CA 1
ATOM 1725 C C . LEU A 1 232 ? 1.135 6.986 9.268 1.00 95.62 232 LEU A C 1
ATOM 1727 O O . LEU A 1 232 ? 0.791 8.054 9.773 1.00 95.62 232 LEU A O 1
ATOM 1731 N N . ALA A 1 233 ? 0.712 6.604 8.059 1.00 97.69 233 ALA A N 1
ATOM 1732 C CA . ALA A 1 233 ? -0.183 7.415 7.240 1.00 97.69 233 ALA A CA 1
ATOM 1733 C C . ALA A 1 233 ? -1.570 7.574 7.878 1.00 97.69 233 ALA A C 1
ATOM 1735 O O . ALA A 1 233 ? -2.130 8.666 7.845 1.00 97.69 233 ALA A O 1
ATOM 1736 N N . VAL A 1 234 ? -2.108 6.521 8.501 1.00 97.88 234 VAL A N 1
ATOM 1737 C CA . VAL A 1 234 ? -3.384 6.582 9.229 1.00 97.88 234 VAL A CA 1
ATOM 1738 C C . VAL A 1 234 ? -3.277 7.471 10.464 1.00 97.88 234 VAL A C 1
ATOM 1740 O O . VAL A 1 234 ? -4.175 8.276 10.685 1.00 97.88 234 VAL A O 1
ATOM 1743 N N . THR A 1 235 ? -2.187 7.400 11.231 1.00 96.88 235 THR A N 1
ATOM 1744 C CA . THR A 1 235 ? -1.948 8.314 12.360 1.00 96.88 235 THR A CA 1
ATOM 1745 C C . THR A 1 235 ? -1.941 9.769 11.889 1.00 96.88 235 THR A C 1
ATOM 1747 O O . THR A 1 235 ? -2.731 10.576 12.375 1.00 96.88 235 THR A O 1
ATOM 1750 N N . ALA A 1 236 ? -1.140 10.086 10.866 1.00 97.25 236 ALA A N 1
ATOM 1751 C CA . ALA A 1 236 ? -1.072 11.435 10.303 1.00 97.25 236 ALA A CA 1
ATOM 1752 C C . ALA A 1 236 ? -2.415 11.898 9.705 1.00 97.25 236 ALA A C 1
ATOM 1754 O O . ALA A 1 236 ? -2.767 13.074 9.783 1.00 97.25 236 ALA A O 1
ATOM 1755 N N . TRP A 1 237 ? -3.198 10.985 9.123 1.00 98.19 237 TRP A N 1
ATOM 1756 C CA . TRP A 1 237 ? -4.550 11.277 8.654 1.00 98.19 237 TRP A CA 1
ATOM 1757 C C . TRP A 1 237 ? -5.491 11.624 9.807 1.00 98.19 237 TRP A C 1
ATOM 1759 O O . TRP A 1 237 ? -6.208 12.619 9.719 1.00 98.19 237 TRP A O 1
ATOM 1769 N N . LEU A 1 238 ? -5.476 10.851 10.896 1.00 97.38 238 LEU A N 1
ATOM 1770 C CA . LEU A 1 238 ? -6.327 11.073 12.067 1.00 97.38 238 LEU A CA 1
ATOM 1771 C C . LEU A 1 238 ? -6.040 12.416 12.754 1.00 97.38 238 LEU A C 1
ATOM 1773 O O . LEU A 1 238 ? -6.986 13.066 13.206 1.00 97.38 238 LEU A O 1
ATOM 1777 N N . ASP A 1 239 ? -4.790 12.888 12.729 1.00 96.56 239 ASP A N 1
ATOM 1778 C CA . ASP A 1 239 ? -4.408 14.221 13.221 1.00 96.56 239 ASP A CA 1
ATOM 1779 C C . ASP A 1 239 ? -5.114 15.362 12.467 1.00 96.56 239 ASP A C 1
ATOM 1781 O O . ASP A 1 239 ? -5.338 16.442 13.018 1.00 96.56 239 ASP A O 1
ATOM 1785 N N . THR A 1 240 ? -5.556 15.118 11.227 1.00 96.56 240 THR A N 1
ATOM 1786 C CA . THR A 1 240 ? -6.358 16.080 10.448 1.00 96.56 240 THR A CA 1
ATOM 1787 C C . THR A 1 240 ? -7.845 16.098 10.829 1.00 96.56 240 THR A C 1
ATOM 1789 O O . THR A 1 240 ? -8.623 16.881 10.281 1.00 96.56 240 THR A O 1
ATOM 1792 N N . GLN A 1 241 ? -8.251 15.268 11.797 1.00 94.81 241 GLN A N 1
ATOM 1793 C CA . GLN A 1 241 ? -9.625 15.110 12.290 1.00 94.81 241 GLN A CA 1
ATOM 1794 C C . GLN A 1 241 ? -10.665 14.869 11.175 1.00 94.81 241 GLN A C 1
ATOM 1796 O O . GLN A 1 241 ? -11.704 15.554 11.110 1.00 94.81 241 GLN A O 1
ATOM 1801 N N . PRO A 1 242 ? -10.420 13.885 10.291 1.00 94.75 242 PRO A N 1
ATOM 1802 C CA . PRO A 1 242 ? -11.234 13.647 9.114 1.00 94.75 242 PRO A CA 1
ATOM 1803 C C . PRO A 1 242 ? -12.646 13.244 9.528 1.00 94.75 242 PRO A C 1
ATOM 1805 O O . PRO A 1 242 ? -12.860 12.449 10.446 1.00 94.75 242 PRO A O 1
ATOM 1808 N N . LYS A 1 243 ? -13.651 13.770 8.818 1.00 91.50 243 LYS A N 1
ATOM 1809 C CA . LYS A 1 243 ? -15.062 13.441 9.090 1.00 91.50 243 LYS A CA 1
ATOM 1810 C C . LYS A 1 243 ? -15.328 11.938 9.005 1.00 91.50 243 LYS A C 1
ATOM 1812 O O . LYS A 1 243 ? -16.172 11.446 9.742 1.00 91.50 243 LYS A O 1
ATOM 1817 N N . HIS A 1 244 ? -14.596 11.243 8.136 1.00 88.56 244 HIS A N 1
ATOM 1818 C CA . HIS A 1 244 ? -14.724 9.810 7.892 1.00 88.56 244 HIS A CA 1
ATOM 1819 C C . HIS A 1 244 ? -14.359 8.948 9.109 1.00 88.56 244 HIS A C 1
ATOM 1821 O O . HIS A 1 244 ? -14.916 7.871 9.267 1.00 88.56 244 HIS A O 1
ATOM 1827 N N . ALA A 1 245 ? -13.462 9.420 9.982 1.00 88.06 245 ALA A N 1
ATOM 1828 C CA . ALA A 1 245 ? -13.053 8.689 11.182 1.00 88.06 245 ALA A CA 1
ATOM 1829 C C . ALA A 1 245 ? -13.749 9.179 12.463 1.00 88.06 245 ALA A C 1
ATOM 1831 O O . ALA A 1 245 ? -13.443 8.705 13.556 1.00 88.06 245 ALA A O 1
ATOM 1832 N N . ARG A 1 246 ? -14.674 10.146 12.371 1.00 87.56 246 ARG A N 1
ATOM 1833 C CA . ARG A 1 246 ? -15.349 10.692 13.556 1.00 87.56 246 ARG A CA 1
ATOM 1834 C C . ARG A 1 246 ? -16.175 9.618 14.252 1.00 87.56 246 ARG A C 1
ATOM 1836 O O . ARG A 1 246 ? -17.034 9.001 13.637 1.00 87.56 246 ARG A O 1
ATOM 1843 N N . GLY A 1 247 ? -15.959 9.472 15.556 1.00 87.31 247 GLY A N 1
ATOM 1844 C CA . GLY A 1 247 ? -16.655 8.486 16.384 1.00 87.31 247 GLY A CA 1
ATOM 1845 C C . GLY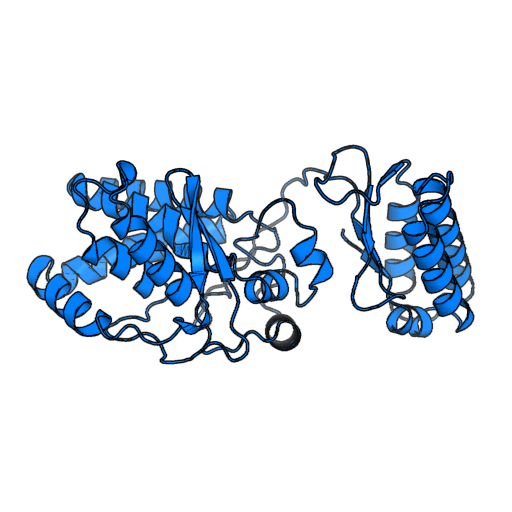 A 1 247 ? -16.009 7.100 16.387 1.00 87.31 247 GLY A C 1
ATOM 1846 O O . GLY A 1 247 ? -16.392 6.284 17.221 1.00 87.31 247 GLY A O 1
ATOM 1847 N N . ASN A 1 248 ? -15.012 6.852 15.530 1.00 90.31 248 ASN A N 1
ATOM 1848 C CA . ASN A 1 248 ? -14.188 5.653 15.621 1.00 90.31 248 ASN A CA 1
ATOM 1849 C C . ASN A 1 248 ? -13.144 5.812 16.731 1.00 90.31 248 ASN A C 1
ATOM 1851 O O . ASN A 1 248 ? -12.650 6.909 16.997 1.00 90.31 248 ASN A O 1
ATOM 1855 N N . ASP A 1 249 ? -12.777 4.691 17.342 1.00 95.38 249 ASP A N 1
ATOM 1856 C CA . ASP A 1 249 ? -11.618 4.604 18.221 1.00 95.38 249 ASP A CA 1
ATOM 1857 C C . ASP A 1 249 ? -10.334 4.707 17.375 1.00 95.38 249 ASP A C 1
ATOM 1859 O O . ASP A 1 249 ? -10.018 3.815 16.584 1.00 95.38 249 ASP A O 1
ATOM 1863 N N . ALA A 1 250 ? -9.625 5.832 17.507 1.00 96.56 250 ALA A N 1
ATOM 1864 C CA . ALA A 1 250 ? -8.406 6.129 16.755 1.00 96.56 250 ALA A CA 1
ATOM 1865 C C . ALA A 1 250 ? -7.299 5.096 17.014 1.00 96.56 250 ALA A C 1
ATOM 1867 O O . ALA A 1 250 ? -6.633 4.661 16.072 1.00 96.56 250 ALA A O 1
ATOM 1868 N N . ASP A 1 251 ? -7.155 4.652 18.264 1.00 97.31 251 ASP A N 1
ATOM 1869 C CA . ASP A 1 251 ? -6.159 3.654 18.640 1.00 97.31 251 ASP A CA 1
ATOM 1870 C C . ASP A 1 251 ? -6.477 2.310 17.985 1.00 97.31 251 ASP A C 1
ATOM 1872 O O . ASP A 1 251 ? -5.584 1.644 17.452 1.00 97.31 251 ASP A O 1
ATOM 1876 N N . LEU A 1 252 ? -7.759 1.934 17.957 1.00 98.31 252 LEU A N 1
ATOM 1877 C CA . LEU A 1 252 ? -8.199 0.715 17.286 1.00 98.31 252 LEU A CA 1
ATOM 1878 C C . LEU A 1 252 ? -7.917 0.775 15.778 1.00 98.31 252 LEU A C 1
ATOM 1880 O O . LEU A 1 252 ? -7.427 -0.204 15.222 1.00 98.31 252 LEU A O 1
ATOM 1884 N N . LEU A 1 253 ? -8.190 1.905 15.116 1.00 98.00 253 LEU A N 1
ATOM 1885 C CA . LEU A 1 253 ? -7.930 2.068 13.680 1.00 98.00 253 LEU A CA 1
ATOM 1886 C C . LEU A 1 253 ? -6.448 1.883 13.341 1.00 98.00 253 LEU A C 1
ATOM 1888 O O . LEU A 1 253 ? -6.115 1.072 12.474 1.00 98.00 253 LEU A O 1
ATOM 1892 N N . VAL A 1 254 ? -5.564 2.601 14.041 1.00 97.44 254 VAL A N 1
ATOM 1893 C CA . VAL A 1 254 ? -4.111 2.497 13.836 1.00 97.44 254 VAL A CA 1
ATOM 1894 C C . VAL A 1 254 ? -3.639 1.073 14.120 1.00 97.44 254 VAL A C 1
ATOM 1896 O O . VAL A 1 254 ? -2.846 0.524 13.358 1.00 97.44 254 VAL A O 1
ATOM 1899 N N . HIS A 1 255 ? -4.146 0.440 15.182 1.00 97.81 255 HIS A N 1
ATOM 1900 C CA . HIS A 1 255 ? -3.771 -0.925 15.549 1.00 97.81 255 HIS A CA 1
ATOM 1901 C C . HIS A 1 255 ? -4.200 -1.968 14.518 1.00 97.81 255 HIS A C 1
ATOM 1903 O O . HIS A 1 255 ? -3.380 -2.787 14.116 1.00 97.81 255 HIS A O 1
ATOM 1909 N N . LEU A 1 256 ? -5.451 -1.933 14.053 1.00 98.25 256 LEU A N 1
ATOM 1910 C CA . LEU A 1 256 ? -5.943 -2.871 13.040 1.00 98.25 256 LEU A CA 1
ATOM 1911 C C . LEU A 1 256 ? -5.116 -2.781 11.754 1.00 98.25 256 LEU A C 1
ATOM 1913 O O . LEU A 1 256 ? -4.734 -3.808 11.195 1.00 98.25 256 LEU A O 1
ATOM 1917 N N . VAL A 1 257 ? -4.774 -1.561 11.332 1.00 97.69 257 VAL A N 1
ATOM 1918 C CA . VAL A 1 257 ? -3.895 -1.333 10.181 1.00 97.69 257 VA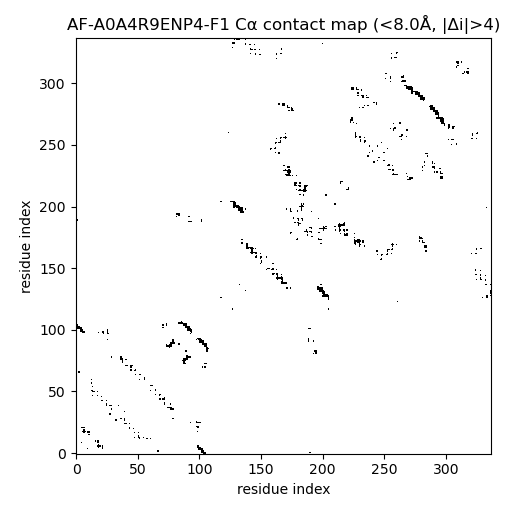L A CA 1
ATOM 1919 C C . VAL A 1 257 ? -2.468 -1.801 10.464 1.00 97.69 257 VAL A C 1
ATOM 1921 O O . VAL A 1 257 ? -1.889 -2.469 9.621 1.00 97.69 257 VAL A O 1
ATOM 1924 N N . ALA A 1 258 ? -1.893 -1.542 11.635 1.00 95.81 258 ALA A N 1
ATOM 1925 C CA . ALA A 1 258 ? -0.539 -1.999 11.958 1.00 95.81 258 ALA A CA 1
ATOM 1926 C C . ALA A 1 258 ? -0.432 -3.532 12.090 1.00 95.81 258 ALA A C 1
ATOM 1928 O O . ALA A 1 258 ? 0.612 -4.109 11.793 1.00 95.81 258 ALA A O 1
ATOM 1929 N N . ALA A 1 259 ? -1.495 -4.201 12.545 1.00 95.19 259 ALA A N 1
ATOM 1930 C CA . ALA A 1 259 ? -1.477 -5.612 12.926 1.00 95.19 259 ALA A CA 1
ATOM 1931 C C . ALA A 1 259 ? -2.069 -6.573 11.883 1.00 95.19 259 ALA A C 1
ATOM 1933 O O . ALA A 1 259 ? -2.175 -7.777 12.166 1.00 95.19 259 ALA A O 1
ATOM 1934 N N . HIS A 1 260 ? -2.457 -6.083 10.697 1.00 94.31 260 HIS A N 1
ATOM 1935 C CA . HIS A 1 260 ? -3.190 -6.888 9.711 1.00 94.31 260 HIS A CA 1
ATOM 1936 C C . HIS A 1 260 ? -2.384 -8.084 9.172 1.00 94.31 260 HIS A C 1
ATOM 1938 O O . HIS A 1 260 ? -2.961 -9.140 8.917 1.00 94.31 260 HIS A O 1
ATOM 1944 N N . HIS A 1 261 ? -1.048 -7.993 9.145 1.00 90.25 261 HIS A N 1
ATOM 1945 C CA . HIS A 1 261 ? -0.151 -9.124 8.840 1.00 90.25 261 HIS A CA 1
ATOM 1946 C C . HIS A 1 261 ? 0.329 -9.908 10.069 1.00 90.25 261 HIS A C 1
ATOM 1948 O O . HIS A 1 261 ? 1.239 -10.727 9.972 1.00 90.25 261 HIS A O 1
ATOM 1954 N N . GLY A 1 262 ? -0.254 -9.668 11.244 1.00 88.12 262 GLY A N 1
ATOM 1955 C CA . GLY A 1 262 ? 0.061 -10.390 12.482 1.00 88.12 262 GLY A CA 1
ATOM 1956 C C . GLY A 1 262 ? 1.204 -9.809 13.321 1.00 88.12 262 GLY A C 1
ATOM 1957 O O . GLY A 1 262 ? 1.409 -10.272 14.440 1.00 88.12 262 GLY A O 1
ATOM 1958 N N . HIS A 1 263 ? 1.907 -8.783 12.833 1.00 87.00 263 HIS A N 1
ATOM 1959 C CA . HIS A 1 263 ? 2.871 -8.014 13.632 1.00 87.00 263 HIS A CA 1
ATOM 1960 C C . HIS A 1 263 ? 2.150 -6.936 14.463 1.00 87.00 263 HIS A C 1
ATOM 1962 O O . HIS A 1 263 ? 0.928 -6.971 14.572 1.00 87.00 263 HIS A O 1
ATOM 1968 N N . ALA A 1 264 ? 2.883 -6.019 15.107 1.00 90.81 264 ALA A N 1
ATOM 1969 C CA . ALA A 1 264 ? 2.320 -4.973 15.977 1.00 90.81 264 ALA A CA 1
ATOM 1970 C C . ALA A 1 264 ? 1.589 -5.508 17.230 1.00 90.81 264 ALA A C 1
ATOM 1972 O O . ALA A 1 264 ? 0.719 -4.848 17.790 1.00 90.81 264 ALA A O 1
ATOM 1973 N N . ARG A 1 265 ? 1.970 -6.706 17.701 1.00 91.38 265 ARG A N 1
ATOM 1974 C CA . ARG A 1 265 ? 1.430 -7.363 18.909 1.00 91.38 265 ARG A CA 1
ATOM 1975 C C . ARG A 1 265 ? 2.547 -7.728 19.904 1.00 91.38 265 ARG A C 1
ATOM 1977 O O . ARG A 1 265 ? 2.873 -8.904 20.046 1.00 91.38 265 ARG A O 1
ATOM 1984 N N . PRO A 1 266 ? 3.184 -6.761 20.588 1.00 89.00 266 PRO A N 1
ATOM 1985 C CA . PRO A 1 266 ? 2.887 -5.329 20.553 1.00 89.00 266 PRO A CA 1
ATOM 1986 C C . PRO A 1 266 ? 3.711 -4.520 19.542 1.00 89.00 266 PRO A C 1
ATOM 1988 O O . PRO A 1 266 ? 3.416 -3.352 19.321 1.00 89.00 266 PRO A O 1
ATOM 1991 N N . LEU A 1 267 ? 4.767 -5.095 18.959 1.00 88.31 267 LEU A N 1
ATOM 1992 C CA . LEU A 1 267 ? 5.750 -4.337 18.182 1.00 88.31 267 LEU A CA 1
ATOM 1993 C C . LEU A 1 267 ? 5.787 -4.762 16.715 1.00 88.31 267 LEU A C 1
ATOM 1995 O O . LEU A 1 267 ? 5.657 -5.942 16.375 1.00 88.31 267 LEU A O 1
ATOM 1999 N N . LEU A 1 268 ? 5.981 -3.774 15.846 1.00 86.69 268 LEU A N 1
ATOM 2000 C CA . LEU A 1 268 ? 6.474 -3.990 14.490 1.00 86.69 268 LEU A CA 1
ATOM 2001 C C . LEU A 1 268 ? 7.990 -4.245 14.541 1.00 86.69 268 LEU A C 1
ATOM 2003 O O . LEU A 1 268 ? 8.651 -3.749 15.460 1.00 86.69 268 LEU A O 1
ATOM 2007 N N . PRO A 1 269 ? 8.559 -4.990 13.577 1.00 82.38 269 PRO A N 1
ATOM 2008 C CA . PRO A 1 269 ? 10.007 -5.098 13.437 1.00 82.38 269 PRO A CA 1
ATOM 2009 C C . PRO A 1 269 ? 10.650 -3.703 13.379 1.00 82.38 269 PRO A C 1
ATOM 2011 O O . PRO A 1 269 ? 10.193 -2.868 12.587 1.00 82.38 269 PRO A O 1
ATOM 2014 N N . PRO A 1 270 ? 11.675 -3.416 14.206 1.00 80.50 270 PRO A N 1
ATOM 2015 C CA . PRO A 1 270 ? 12.265 -2.092 14.270 1.00 80.50 270 PRO A CA 1
ATOM 2016 C C . PRO A 1 270 ? 13.272 -1.887 13.136 1.00 80.50 270 PRO A C 1
ATOM 2018 O O . PRO A 1 270 ? 14.486 -1.912 13.338 1.00 80.50 270 PRO A O 1
ATOM 2021 N N . ALA A 1 271 ? 12.757 -1.771 11.918 1.00 81.88 271 ALA A N 1
ATOM 2022 C CA . ALA A 1 271 ? 13.553 -1.741 10.704 1.00 81.88 271 ALA A CA 1
ATOM 2023 C C . ALA A 1 271 ? 13.404 -0.394 9.993 1.00 81.88 271 ALA A C 1
ATOM 2025 O O . ALA A 1 271 ? 12.368 -0.164 9.362 1.00 81.88 271 ALA A O 1
ATOM 2026 N N . PRO A 1 272 ? 14.419 0.484 10.084 1.00 82.62 272 PRO A N 1
ATOM 2027 C CA . PRO A 1 272 ? 14.388 1.758 9.393 1.00 82.62 272 PRO A CA 1
ATOM 2028 C C . PRO A 1 272 ? 14.497 1.559 7.886 1.00 82.62 272 PRO A C 1
ATOM 2030 O O . PRO A 1 272 ? 15.077 0.585 7.392 1.00 82.62 272 PRO A O 1
ATOM 2033 N N . ASP A 1 273 ? 14.001 2.543 7.150 1.00 89.94 273 ASP A N 1
ATOM 2034 C CA . ASP A 1 273 ? 14.277 2.648 5.731 1.00 89.94 273 ASP A CA 1
ATOM 2035 C C . ASP A 1 273 ? 15.769 2.988 5.486 1.00 89.94 273 ASP A C 1
ATOM 2037 O O . ASP A 1 273 ? 16.226 4.047 5.920 1.00 89.94 273 ASP A O 1
ATOM 2041 N N . PRO A 1 274 ? 16.547 2.159 4.754 1.00 88.38 274 PRO A N 1
ATOM 2042 C CA . PRO A 1 274 ? 17.939 2.474 4.417 1.00 88.38 274 PRO A CA 1
ATOM 2043 C C . PRO A 1 274 ? 18.111 3.628 3.411 1.00 88.38 274 PRO A C 1
ATOM 2045 O O . PRO A 1 274 ? 19.213 4.150 3.261 1.00 88.38 274 PRO A O 1
ATOM 2048 N N . SER A 1 275 ? 17.057 4.003 2.688 1.00 89.50 275 SER A N 1
ATOM 2049 C CA . SER A 1 275 ? 17.032 5.118 1.740 1.00 89.50 275 SER A CA 1
ATOM 2050 C C . SER A 1 275 ? 15.659 5.801 1.800 1.00 89.50 275 SER A C 1
ATOM 2052 O O . SER A 1 275 ? 14.839 5.581 0.898 1.00 89.50 275 SER A O 1
ATOM 2054 N N . PRO A 1 276 ? 15.409 6.612 2.846 1.00 92.75 276 PRO A N 1
ATOM 2055 C CA . PRO A 1 276 ? 14.117 7.243 3.079 1.00 92.75 276 PRO A CA 1
ATOM 2056 C C . PRO A 1 276 ? 13.594 8.054 1.896 1.00 92.75 276 PRO A C 1
ATOM 2058 O O . PRO A 1 276 ? 14.356 8.702 1.175 1.00 92.75 276 PRO A O 1
ATOM 2061 N N . GLN A 1 277 ? 12.276 8.052 1.730 1.00 92.44 277 GLN A N 1
ATOM 2062 C CA . GLN A 1 277 ? 11.561 8.848 0.744 1.00 92.44 277 GLN A CA 1
ATOM 2063 C C . GLN A 1 277 ? 10.208 9.302 1.288 1.00 92.44 277 GLN A C 1
ATOM 2065 O O . GLN A 1 277 ? 9.641 8.702 2.201 1.00 92.44 277 GLN A O 1
ATOM 2070 N N . GLU A 1 278 ? 9.664 10.335 0.662 1.00 95.94 278 GLU A N 1
ATOM 2071 C CA . GLU A 1 278 ? 8.272 10.715 0.859 1.00 95.94 278 GLU A CA 1
ATOM 2072 C C . GLU A 1 278 ? 7.355 9.672 0.203 1.00 95.94 278 GLU A C 1
ATOM 2074 O O . GLU A 1 278 ? 7.557 9.272 -0.948 1.00 95.94 278 GLU A O 1
ATOM 2079 N N . VAL A 1 279 ? 6.338 9.228 0.936 1.00 95.19 279 VAL A N 1
ATOM 2080 C CA . VAL A 1 279 ? 5.310 8.298 0.465 1.00 95.19 279 VAL A CA 1
ATOM 2081 C C . VAL A 1 279 ? 3.961 8.980 0.601 1.00 95.19 279 VAL A C 1
ATOM 2083 O O . VAL A 1 279 ? 3.519 9.280 1.707 1.00 95.19 279 VAL A O 1
ATOM 2086 N N . THR A 1 280 ? 3.294 9.215 -0.527 1.00 95.94 280 THR A N 1
ATOM 2087 C CA . THR A 1 280 ? 1.937 9.766 -0.544 1.00 95.94 280 THR A CA 1
ATOM 2088 C C . THR A 1 280 ? 0.914 8.635 -0.577 1.00 95.94 280 THR A C 1
ATOM 2090 O O . THR A 1 280 ? 0.846 7.848 -1.523 1.00 95.94 280 THR A O 1
ATOM 2093 N N . CYS A 1 281 ? 0.106 8.567 0.473 1.00 96.94 281 CYS A N 1
ATOM 2094 C CA . CYS A 1 281 ? -0.949 7.592 0.674 1.00 96.94 281 CYS A CA 1
ATOM 2095 C C . CYS A 1 281 ? -2.314 8.253 0.443 1.00 96.94 281 CYS A C 1
ATOM 2097 O O . CYS A 1 281 ? -2.609 9.310 1.002 1.00 96.94 281 CYS A O 1
ATOM 2099 N N . THR A 1 282 ? -3.171 7.611 -0.352 1.00 95.31 282 THR A N 1
ATOM 2100 C CA . THR A 1 282 ? -4.571 8.028 -0.504 1.00 95.31 282 THR A CA 1
ATOM 2101 C C . THR A 1 282 ? -5.409 7.426 0.619 1.00 95.31 282 THR A C 1
ATOM 2103 O O . THR A 1 282 ? -5.429 6.209 0.793 1.00 95.31 282 THR A O 1
ATOM 2106 N N . MET A 1 283 ? -6.084 8.284 1.377 1.00 97.31 283 MET A N 1
ATOM 2107 C CA . MET A 1 283 ? -6.921 7.918 2.520 1.00 97.31 283 MET A CA 1
ATOM 2108 C C . MET A 1 283 ? -8.363 7.577 2.106 1.00 97.31 283 MET A C 1
ATOM 2110 O O . MET A 1 283 ? -8.758 7.869 0.972 1.00 97.31 283 MET A O 1
ATOM 2114 N N . PRO A 1 284 ? -9.180 6.991 3.007 1.00 95.38 284 PRO A N 1
ATOM 2115 C CA . PRO A 1 284 ? -10.556 6.584 2.704 1.00 95.38 284 PRO A CA 1
ATOM 2116 C C . PRO A 1 284 ? -11.486 7.697 2.197 1.00 95.38 284 PRO A C 1
ATOM 2118 O O . PRO A 1 284 ? -12.462 7.423 1.501 1.00 95.38 284 PRO A O 1
ATOM 2121 N N . ASP A 1 285 ? -11.196 8.949 2.546 1.00 94.94 285 ASP A N 1
ATOM 2122 C CA . ASP A 1 285 ? -11.903 10.157 2.106 1.00 94.94 285 ASP A CA 1
ATOM 2123 C C . ASP A 1 285 ? -11.235 10.852 0.905 1.00 94.94 285 ASP A C 1
ATOM 2125 O O . ASP A 1 285 ? -11.558 11.997 0.589 1.00 94.94 285 ASP A O 1
ATOM 2129 N N . HIS A 1 286 ? -10.326 10.150 0.222 1.00 95.00 286 HIS A N 1
ATOM 2130 C CA . HIS A 1 286 ? -9.515 10.615 -0.907 1.00 95.00 286 HIS A CA 1
ATOM 2131 C C . HIS A 1 286 ? -8.471 11.687 -0.572 1.00 95.00 286 HIS A C 1
ATOM 2133 O O . HIS A 1 286 ? -7.784 12.173 -1.479 1.00 95.00 286 HIS A O 1
ATOM 2139 N N . GLN A 1 287 ? -8.298 12.037 0.704 1.00 96.62 287 GLN A N 1
ATOM 2140 C CA . GLN A 1 287 ? -7.224 12.927 1.120 1.00 96.62 287 GLN A CA 1
ATOM 2141 C C . GLN A 1 287 ? -5.860 12.286 0.833 1.00 96.62 287 GLN A C 1
ATOM 2143 O O . GLN A 1 287 ? -5.665 11.085 1.023 1.00 96.62 287 GLN A O 1
ATOM 2148 N N . GLN A 1 288 ? -4.909 13.093 0.364 1.00 97.38 288 GLN A N 1
ATOM 2149 C CA . GLN A 1 288 ? -3.524 12.667 0.174 1.00 97.38 288 GLN A CA 1
ATOM 2150 C C . GLN A 1 288 ? -2.732 13.003 1.433 1.00 97.38 288 GLN A C 1
ATOM 2152 O O . GLN A 1 288 ? -2.644 14.170 1.817 1.00 97.38 288 GLN A O 1
ATOM 2157 N N . ILE A 1 289 ? -2.172 11.982 2.071 1.00 98.06 289 ILE A N 1
ATOM 2158 C CA . ILE A 1 289 ? -1.317 12.119 3.247 1.00 98.06 289 ILE A CA 1
ATOM 2159 C C . ILE A 1 289 ? 0.085 11.694 2.854 1.00 98.06 289 ILE A C 1
ATOM 2161 O O . ILE A 1 289 ? 0.288 10.566 2.411 1.00 98.06 289 ILE A O 1
ATOM 2165 N N . THR A 1 290 ? 1.044 12.601 3.003 1.00 97.56 290 THR A N 1
ATOM 2166 C CA . THR A 1 290 ? 2.452 12.310 2.744 1.00 97.56 290 THR A CA 1
ATOM 2167 C C . THR A 1 290 ? 3.165 12.069 4.065 1.00 97.56 290 THR A C 1
ATOM 2169 O O . THR A 1 290 ? 3.048 12.871 4.989 1.00 97.56 290 THR A O 1
ATOM 2172 N N . ILE A 1 291 ? 3.882 10.953 4.137 1.00 96.38 291 ILE A N 1
ATOM 2173 C CA . ILE A 1 291 ? 4.706 10.539 5.274 1.00 96.38 291 ILE A CA 1
ATOM 2174 C C . ILE A 1 291 ? 6.140 10.301 4.808 1.00 96.38 291 ILE A C 1
ATOM 2176 O O . ILE A 1 291 ? 6.367 9.984 3.639 1.00 96.38 291 ILE A O 1
ATOM 2180 N N . ASN A 1 292 ? 7.100 10.377 5.725 1.00 95.12 292 ASN A N 1
ATOM 2181 C CA . ASN A 1 292 ? 8.480 10.019 5.433 1.00 95.12 292 ASN A CA 1
ATOM 2182 C C . ASN A 1 292 ? 8.740 8.562 5.836 1.00 95.12 292 ASN A C 1
ATOM 2184 O O . ASN A 1 292 ? 8.451 8.153 6.959 1.00 95.12 292 ASN A O 1
ATOM 2188 N N . SER A 1 293 ? 9.303 7.754 4.936 1.00 93.44 293 SER A N 1
ATOM 2189 C CA . SER A 1 293 ? 9.611 6.359 5.259 1.00 93.44 293 SER A CA 1
ATOM 2190 C C . SER A 1 293 ? 10.757 6.195 6.266 1.00 93.44 293 SER A C 1
ATOM 2192 O O . SER A 1 293 ? 10.911 5.104 6.794 1.00 93.44 293 SER A O 1
ATOM 2194 N N . ALA A 1 294 ? 11.517 7.241 6.616 1.00 91.44 294 ALA A N 1
ATOM 2195 C CA . ALA A 1 294 ? 12.478 7.198 7.729 1.00 91.44 294 ALA A CA 1
ATOM 2196 C C . ALA A 1 294 ? 11.815 6.836 9.066 1.00 91.44 294 ALA A C 1
ATOM 2198 O O . ALA A 1 294 ? 12.455 6.226 9.920 1.00 91.44 294 ALA A O 1
ATOM 2199 N N . ASP A 1 295 ? 10.535 7.176 9.220 1.00 89.38 295 ASP A N 1
ATOM 2200 C CA . ASP A 1 295 ? 9.747 6.901 10.421 1.00 89.38 295 ASP A CA 1
ATOM 2201 C C . ASP A 1 295 ? 9.158 5.473 10.410 1.00 89.38 295 ASP A C 1
ATOM 2203 O O . ASP A 1 295 ? 8.488 5.046 11.356 1.00 89.38 295 ASP A O 1
ATOM 2207 N N . MET A 1 296 ? 9.414 4.694 9.347 1.00 81.06 296 MET A N 1
ATOM 2208 C CA . MET A 1 296 ? 9.061 3.279 9.302 1.00 81.06 296 MET A CA 1
ATOM 2209 C C . MET A 1 296 ? 9.963 2.498 10.261 1.00 81.06 296 MET A C 1
ATOM 2211 O O . MET A 1 296 ? 11.183 2.602 10.212 1.00 81.06 296 MET A O 1
ATOM 2215 N N . GLY A 1 297 ? 9.364 1.696 11.140 1.00 66.00 297 GLY A N 1
ATOM 2216 C CA . GLY A 1 297 ? 10.121 0.804 12.019 1.00 66.00 297 GLY A CA 1
ATOM 2217 C C . GLY A 1 297 ? 10.374 1.334 13.426 1.00 66.00 297 GLY A C 1
ATOM 2218 O O . GLY A 1 297 ? 11.228 0.799 14.123 1.00 66.00 297 GLY A O 1
ATOM 2219 N N . THR A 1 298 ? 9.651 2.344 13.913 1.00 69.44 298 THR A N 1
ATOM 2220 C CA . THR A 1 298 ? 9.681 2.653 15.350 1.00 69.44 298 THR A CA 1
ATOM 2221 C C . THR A 1 298 ? 8.358 3.240 15.842 1.00 69.44 298 THR A C 1
ATOM 2223 O O . THR A 1 298 ? 8.212 4.445 16.011 1.00 69.44 298 THR A O 1
ATOM 2226 N N . ASP A 1 299 ? 7.387 2.368 16.121 1.00 83.31 299 ASP A N 1
ATOM 2227 C CA . ASP A 1 299 ? 6.174 2.752 16.846 1.00 83.31 299 ASP A CA 1
ATOM 2228 C C . ASP A 1 299 ? 6.344 2.489 18.350 1.00 83.31 299 ASP A C 1
ATOM 2230 O O . ASP A 1 299 ? 5.956 1.440 18.869 1.00 83.31 299 ASP A O 1
ATOM 2234 N N . TRP A 1 300 ? 6.932 3.457 19.058 1.00 85.00 300 TRP A N 1
ATOM 2235 C CA . TRP A 1 300 ? 7.078 3.387 20.517 1.00 85.00 300 TRP A CA 1
ATOM 2236 C C . TRP A 1 300 ? 5.743 3.459 21.265 1.00 85.00 300 TRP A C 1
ATOM 2238 O O . TRP A 1 300 ? 5.675 3.023 22.411 1.00 85.00 300 TRP A O 1
ATOM 2248 N N . SER A 1 301 ? 4.685 3.971 20.628 1.00 88.44 301 SER A N 1
ATOM 2249 C CA . SER A 1 301 ? 3.337 4.004 21.208 1.00 88.44 301 SER A CA 1
ATOM 2250 C C . SER A 1 301 ? 2.590 2.675 21.052 1.00 88.44 301 SER A C 1
ATOM 2252 O O . SER A 1 301 ? 1.622 2.425 21.768 1.00 88.44 301 SER A O 1
ATOM 2254 N N . GLY A 1 302 ? 3.050 1.802 20.150 1.00 91.75 302 GLY A N 1
ATOM 2255 C CA . GLY A 1 302 ? 2.432 0.518 19.820 1.00 91.75 302 GLY A CA 1
ATOM 2256 C C . GLY A 1 302 ? 2.162 -0.378 21.029 1.00 91.75 302 GLY A C 1
ATOM 2257 O O . GLY A 1 302 ? 1.034 -0.851 21.171 1.00 91.75 302 GLY A O 1
ATOM 2258 N N . PRO A 1 303 ? 3.125 -0.579 21.950 1.00 94.50 303 PRO A N 1
ATOM 2259 C CA . PRO A 1 303 ? 2.894 -1.367 23.157 1.00 94.50 303 PRO A CA 1
ATOM 2260 C C . PRO A 1 303 ? 1.828 -0.801 24.088 1.00 94.50 303 PRO A C 1
ATOM 2262 O O . PRO A 1 303 ? 0.975 -1.560 24.555 1.00 94.50 303 PRO A O 1
ATOM 2265 N N . ASP A 1 304 ? 1.839 0.510 24.324 1.00 95.38 304 ASP A N 1
ATOM 2266 C CA . ASP A 1 304 ? 0.842 1.164 25.172 1.00 95.38 304 ASP A CA 1
ATOM 2267 C C . ASP A 1 304 ? -0.544 1.106 24.523 1.00 95.38 304 ASP A C 1
ATOM 2269 O O . ASP A 1 304 ? -1.526 0.777 25.194 1.00 95.38 304 ASP A O 1
ATOM 2273 N N . ARG A 1 305 ? -0.612 1.315 23.202 1.00 96.00 305 ARG A N 1
ATOM 2274 C CA . ARG A 1 305 ? -1.834 1.185 22.402 1.00 96.00 305 ARG A CA 1
ATOM 2275 C C . ARG A 1 305 ? -2.387 -0.237 22.446 1.00 96.00 305 ARG A C 1
ATOM 2277 O O . ARG A 1 305 ? -3.547 -0.436 22.798 1.00 96.00 305 ARG A O 1
ATOM 2284 N N . PHE A 1 306 ? -1.558 -1.248 22.183 1.00 96.69 306 PHE A N 1
ATOM 2285 C CA . PHE A 1 306 ? -1.955 -2.656 22.264 1.00 96.69 306 PHE A CA 1
ATOM 2286 C C . PHE A 1 306 ? -2.443 -3.019 23.670 1.00 96.69 306 PHE A C 1
ATOM 2288 O O . PHE A 1 306 ? -3.473 -3.679 23.822 1.00 96.69 306 PHE A O 1
ATOM 2295 N N . HIS A 1 307 ? -1.744 -2.567 24.713 1.00 97.38 307 HIS A N 1
ATOM 2296 C CA . HIS A 1 307 ? -2.163 -2.784 26.093 1.00 97.38 307 HIS A CA 1
ATOM 2297 C C . HIS A 1 307 ? -3.522 -2.127 26.389 1.00 97.38 307 HIS A C 1
ATOM 2299 O O . HIS A 1 307 ? -4.410 -2.782 26.941 1.00 97.38 307 HIS A O 1
ATOM 2305 N N . ALA A 1 308 ? -3.716 -0.863 26.000 1.00 97.81 308 ALA A N 1
ATOM 2306 C CA . ALA A 1 308 ? -4.967 -0.134 26.200 1.00 97.81 308 ALA A CA 1
ATOM 2307 C C . ALA A 1 308 ? -6.150 -0.805 25.482 1.00 97.81 308 ALA A C 1
ATOM 2309 O O . ALA A 1 308 ? -7.194 -1.022 26.103 1.00 97.81 308 ALA A O 1
ATOM 2310 N N . LEU A 1 309 ? -5.962 -1.221 24.227 1.00 98.19 309 LEU A N 1
ATOM 2311 C CA . LEU A 1 309 ? -6.981 -1.919 23.441 1.00 98.19 309 LEU A CA 1
ATOM 2312 C C . LEU A 1 309 ? -7.340 -3.281 24.038 1.00 98.19 309 LEU A C 1
ATOM 2314 O O . LEU A 1 309 ? -8.518 -3.621 24.114 1.00 98.19 309 LEU A O 1
ATOM 2318 N N . ASN A 1 310 ? -6.360 -4.035 24.546 1.00 98.12 310 ASN A N 1
ATOM 2319 C CA . ASN A 1 310 ? -6.633 -5.283 25.263 1.00 98.12 310 ASN A CA 1
ATOM 2320 C C . ASN A 1 310 ? -7.444 -5.055 26.544 1.00 98.12 310 ASN A C 1
ATOM 2322 O O . ASN A 1 310 ? -8.288 -5.883 26.879 1.00 98.12 310 ASN A O 1
ATOM 2326 N N . ARG A 1 311 ? -7.227 -3.948 27.268 1.00 98.19 311 ARG A N 1
ATOM 2327 C CA . ARG A 1 311 ? -8.067 -3.616 28.431 1.00 98.19 311 ARG A CA 1
ATOM 2328 C C . ARG A 1 311 ? -9.480 -3.198 28.031 1.00 98.19 311 ARG A C 1
ATOM 2330 O O . ARG A 1 311 ? -10.408 -3.472 28.784 1.00 98.19 311 ARG A O 1
ATOM 2337 N N . HIS A 1 312 ? -9.633 -2.512 26.899 1.00 97.81 312 HIS A N 1
ATOM 2338 C CA . HIS A 1 312 ? -10.921 -1.984 26.455 1.00 97.81 312 HIS A CA 1
ATOM 2339 C C . HIS A 1 312 ? -11.801 -3.056 25.793 1.00 97.81 312 HIS A C 1
ATOM 2341 O O . HIS A 1 312 ? -12.951 -3.234 26.184 1.00 97.81 312 HIS A O 1
ATOM 2347 N N . TYR A 1 313 ? -11.256 -3.804 24.830 1.00 97.44 313 TYR A N 1
ATOM 2348 C CA . TYR A 1 313 ? -11.984 -4.816 24.053 1.00 97.44 313 TYR A CA 1
ATOM 2349 C C . TYR A 1 313 ? -11.811 -6.245 24.592 1.00 97.44 313 TYR A C 1
ATOM 2351 O O . TYR A 1 313 ? -12.513 -7.163 24.166 1.00 97.44 313 TYR A O 1
ATOM 2359 N N . GLY A 1 314 ? -10.881 -6.455 25.526 1.00 97.88 314 GLY A N 1
ATOM 2360 C CA . GLY A 1 314 ? -10.465 -7.784 25.963 1.00 97.88 314 GLY A CA 1
ATOM 2361 C C . GLY A 1 314 ? -9.549 -8.473 24.939 1.00 97.88 314 GLY A C 1
ATOM 2362 O O . GLY A 1 314 ? -9.611 -8.175 23.743 1.00 97.88 314 GLY A O 1
ATOM 2363 N N . PRO A 1 315 ? -8.729 -9.449 25.368 1.00 95.75 315 PRO A N 1
ATOM 2364 C CA . PRO A 1 315 ? -7.804 -10.147 24.472 1.00 95.75 315 PRO A CA 1
ATOM 2365 C C . PRO A 1 315 ? -8.516 -10.904 23.344 1.00 95.75 315 PRO A C 1
ATOM 2367 O O . PRO A 1 315 ? -8.056 -10.900 22.206 1.00 95.75 315 PRO A O 1
ATOM 2370 N N . TRP A 1 316 ? -9.675 -11.503 23.629 1.00 97.69 316 TRP A N 1
ATOM 2371 C CA . TRP A 1 316 ? -10.471 -12.213 22.624 1.00 97.69 316 TRP A CA 1
ATOM 2372 C C . TRP A 1 316 ? -11.215 -11.268 21.678 1.00 97.69 316 TRP A C 1
ATOM 2374 O O . TRP A 1 316 ? -11.348 -11.573 20.497 1.00 97.69 316 TRP A O 1
ATOM 2384 N N . GLY A 1 317 ? -11.681 -10.121 22.184 1.00 97.94 317 GLY A N 1
ATOM 2385 C CA . GLY A 1 317 ? -12.362 -9.119 21.367 1.00 97.94 317 GLY A CA 1
ATOM 2386 C C . GLY A 1 317 ? -11.406 -8.471 20.374 1.00 97.94 317 GLY A C 1
ATOM 2387 O O . GLY A 1 317 ? -11.706 -8.426 19.185 1.00 97.94 317 GLY A O 1
ATOM 2388 N N . LEU A 1 318 ? -10.219 -8.059 20.828 1.00 98.00 318 LEU A N 1
ATOM 2389 C CA . LEU A 1 318 ? -9.202 -7.500 19.938 1.00 98.00 318 LEU A CA 1
ATOM 2390 C C . LEU A 1 318 ? -8.739 -8.526 18.893 1.00 98.00 318 LEU A C 1
ATOM 2392 O O . LEU A 1 318 ? -8.705 -8.207 17.706 1.00 98.00 318 LEU A O 1
ATOM 2396 N N . ALA A 1 319 ? -8.484 -9.772 19.308 1.00 97.38 319 ALA A N 1
ATOM 2397 C CA . ALA A 1 319 ? -8.115 -10.849 18.388 1.00 97.38 319 ALA A CA 1
ATOM 2398 C C . ALA A 1 319 ? -9.198 -11.129 17.330 1.00 97.38 319 ALA A C 1
ATOM 2400 O O . ALA A 1 319 ? -8.871 -11.384 16.171 1.00 97.38 319 ALA A O 1
ATOM 2401 N N . LEU A 1 320 ? -10.484 -11.053 17.699 1.00 98.19 320 LEU A N 1
ATOM 2402 C CA . LEU A 1 320 ? -11.593 -11.181 16.751 1.00 98.19 320 LEU A CA 1
ATOM 2403 C C . LEU A 1 320 ? -11.576 -10.050 15.715 1.00 98.19 320 LEU A C 1
ATOM 2405 O O . LEU A 1 320 ? -11.698 -10.323 14.525 1.00 98.19 320 LEU A O 1
ATOM 2409 N N . LEU A 1 321 ? -11.406 -8.797 16.144 1.00 98.50 321 LEU A N 1
ATOM 2410 C CA . LEU A 1 321 ? -11.380 -7.642 15.238 1.00 98.50 321 LEU A CA 1
ATOM 2411 C C . LEU A 1 321 ? -10.199 -7.718 14.259 1.00 98.50 321 LEU A C 1
ATOM 2413 O O . LEU A 1 321 ? -10.373 -7.514 13.058 1.00 98.50 321 LEU A O 1
ATOM 2417 N N . GLU A 1 322 ? -9.015 -8.093 14.747 1.00 98.19 322 GLU A N 1
ATOM 2418 C CA . GLU A 1 322 ? -7.841 -8.346 13.906 1.00 98.19 322 GLU A CA 1
ATOM 2419 C C . GLU A 1 322 ? -8.099 -9.471 12.891 1.00 98.19 322 GLU A C 1
ATOM 2421 O O . GLU A 1 322 ? -7.726 -9.355 11.723 1.00 98.19 322 GLU A O 1
ATOM 2426 N N . ALA A 1 323 ? -8.746 -10.559 13.324 1.00 97.56 323 ALA A N 1
ATOM 2427 C CA . ALA A 1 323 ? -9.077 -11.685 12.459 1.00 97.56 323 ALA A CA 1
ATOM 2428 C C . ALA A 1 323 ? -10.085 -11.299 11.370 1.00 97.56 323 ALA A C 1
ATOM 2430 O O . ALA A 1 323 ? -9.916 -11.724 10.231 1.00 97.56 323 ALA A O 1
ATOM 2431 N N . VAL A 1 324 ? -11.095 -10.477 11.679 1.00 98.38 324 VAL A N 1
ATOM 2432 C CA . VAL A 1 324 ? -12.073 -10.009 10.683 1.00 98.38 324 VAL A CA 1
ATOM 2433 C C . VAL A 1 324 ? -11.380 -9.259 9.550 1.00 98.38 324 VAL A C 1
ATOM 2435 O O . VAL A 1 324 ? -11.603 -9.591 8.386 1.00 98.38 324 VAL A O 1
ATOM 2438 N N . LEU A 1 325 ? -10.511 -8.298 9.877 1.00 98.19 325 LEU A N 1
ATOM 2439 C CA . LEU A 1 325 ? -9.779 -7.538 8.864 1.00 98.19 325 LEU A CA 1
ATOM 2440 C C . LEU A 1 325 ? -8.837 -8.440 8.054 1.00 98.19 325 LEU A C 1
ATOM 2442 O O . LEU A 1 325 ? -8.840 -8.396 6.825 1.00 98.19 325 LEU A O 1
ATOM 2446 N N . ARG A 1 326 ? -8.070 -9.304 8.729 1.00 96.19 326 ARG A N 1
ATOM 2447 C CA . ARG A 1 326 ? -7.125 -10.212 8.064 1.00 96.19 326 ARG A CA 1
ATOM 2448 C C . ARG A 1 326 ? -7.828 -11.193 7.123 1.00 96.19 326 ARG A C 1
ATOM 2450 O O . ARG A 1 326 ? -7.367 -11.408 6.007 1.00 96.19 326 ARG A O 1
ATOM 2457 N N . LEU A 1 327 ? -8.954 -11.771 7.542 1.00 95.94 327 LEU A N 1
ATOM 2458 C CA . LEU A 1 327 ? -9.745 -12.674 6.703 1.00 95.94 327 LEU A CA 1
ATOM 2459 C C . LEU A 1 327 ? -10.383 -11.941 5.519 1.00 95.94 327 LEU A C 1
ATOM 2461 O O . LEU A 1 327 ? -10.490 -12.518 4.439 1.00 95.94 327 LEU A O 1
ATOM 2465 N N . ALA A 1 328 ? -10.793 -10.683 5.698 1.00 97.19 328 ALA A N 1
ATOM 2466 C CA . ALA A 1 328 ? -11.320 -9.869 4.611 1.00 97.19 328 ALA A CA 1
ATOM 2467 C C . ALA A 1 328 ? -10.251 -9.569 3.545 1.00 97.19 328 ALA A C 1
ATOM 2469 O O . ALA A 1 328 ? -10.541 -9.739 2.359 1.00 97.19 328 ALA A O 1
ATOM 2470 N N . ASP A 1 329 ? -9.028 -9.197 3.945 1.00 95.44 329 ASP A N 1
ATOM 2471 C CA . ASP A 1 329 ? -7.887 -9.039 3.026 1.00 95.44 329 ASP A CA 1
ATOM 2472 C C . ASP A 1 329 ? -7.580 -10.351 2.294 1.00 95.44 329 ASP A C 1
ATOM 2474 O O . ASP A 1 329 ? -7.560 -10.383 1.062 1.00 95.44 329 ASP A O 1
ATOM 2478 N N . MET A 1 330 ? -7.446 -11.465 3.022 1.00 90.31 330 MET A N 1
ATOM 2479 C CA . MET A 1 330 ? -7.183 -12.778 2.420 1.00 90.31 330 MET A CA 1
ATOM 2480 C C . MET A 1 330 ? -8.253 -13.166 1.389 1.00 90.31 330 MET A C 1
ATOM 2482 O O . MET A 1 330 ? -7.907 -13.525 0.264 1.00 90.31 330 MET A O 1
ATOM 2486 N N . ALA A 1 331 ? -9.538 -13.023 1.724 1.00 89.75 331 ALA A N 1
ATOM 2487 C CA . ALA A 1 331 ? -10.634 -13.340 0.810 1.00 89.75 331 ALA A CA 1
ATOM 2488 C C . ALA A 1 331 ? -10.620 -12.446 -0.442 1.00 89.75 331 ALA A C 1
ATOM 2490 O O . ALA A 1 331 ? -10.704 -12.946 -1.562 1.00 89.75 331 ALA A O 1
ATOM 2491 N N . CYS A 1 332 ? -10.451 -11.128 -0.284 1.00 90.94 332 CYS A N 1
ATOM 2492 C CA . CYS A 1 332 ? -10.384 -10.209 -1.427 1.00 90.94 332 CYS A CA 1
ATOM 2493 C C . CYS A 1 332 ? -9.144 -10.468 -2.292 1.00 90.94 332 CYS A C 1
ATOM 2495 O O . CYS A 1 332 ? -9.195 -10.339 -3.515 1.00 90.94 332 CYS A O 1
ATOM 2497 N N . SER A 1 333 ? -8.040 -10.879 -1.672 1.00 85.31 333 SER A N 1
ATOM 2498 C CA . SER A 1 333 ? -6.811 -11.278 -2.356 1.00 85.31 333 SER A CA 1
ATOM 2499 C C . SER A 1 333 ? -7.005 -12.527 -3.205 1.00 85.31 333 SER A C 1
ATOM 2501 O O . SER A 1 333 ? -6.568 -12.540 -4.351 1.00 85.31 333 SER A O 1
ATOM 2503 N N . GLU A 1 334 ? -7.683 -13.545 -2.670 1.00 81.19 334 GLU A N 1
ATOM 2504 C CA . GLU A 1 334 ? -8.016 -14.789 -3.375 1.00 81.19 334 GLU A CA 1
ATOM 2505 C C . GLU A 1 334 ? -9.039 -14.566 -4.499 1.00 81.19 334 GLU A C 1
ATOM 2507 O O . GLU A 1 334 ? -8.952 -15.171 -5.567 1.00 81.19 334 GLU A O 1
ATOM 2512 N N . GLU A 1 335 ? -9.996 -13.661 -4.295 1.00 84.44 335 GLU A N 1
ATOM 2513 C CA . GLU A 1 335 ? -10.996 -13.289 -5.299 1.00 84.44 335 GLU A CA 1
ATOM 2514 C C . GLU A 1 335 ? -10.436 -12.331 -6.359 1.00 84.44 335 GLU A C 1
ATOM 2516 O O . GLU A 1 335 ? -10.945 -12.277 -7.484 1.00 84.44 335 GLU A O 1
ATOM 2521 N N . GLY A 1 336 ? -9.389 -11.580 -6.010 1.00 78.69 336 GLY A N 1
ATOM 2522 C CA . GLY A 1 336 ? -8.678 -10.591 -6.822 1.00 78.69 336 GLY A CA 1
ATOM 2523 C C . GLY A 1 336 ? -9.396 -9.276 -6.966 1.00 78.69 336 GLY A C 1
ATOM 2524 O O . GLY A 1 336 ? -9.362 -8.661 -8.041 1.00 78.69 336 GLY A O 1
ATOM 2525 N N . THR A 1 337 ? -10.149 -8.929 -5.944 1.00 76.75 337 THR A N 1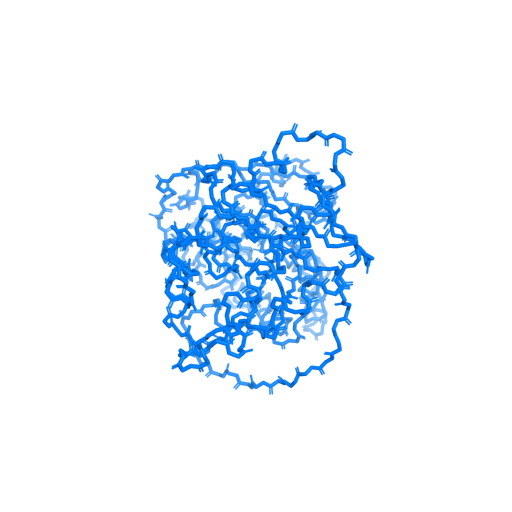
ATOM 2526 C CA . THR A 1 337 ? -10.947 -7.717 -5.876 1.00 76.75 337 THR A CA 1
ATOM 2527 C C . THR A 1 337 ? -10.206 -6.655 -5.115 1.00 76.75 337 THR A C 1
ATOM 2529 O O . THR A 1 337 ? -9.592 -6.991 -4.076 1.00 76.75 337 THR A O 1
#

Secondary structure (DSSP, 8-state):
--EEE-HHHHHTTS-THHHHHHHHHHHHHHHT-SS-HHHHHHHHHHHHHHHHHT-TTSTTHHHHHHHHHHHHT---EE--SS---SS-EEEEE-TT-TT-EEEE-----PPP---------S-GGG---SS-EEHHHHHHHHHHHHHHHHHHTT--HHHHHHHHHHHHHTTGGGGSHHHHHHHTTT-HHHHHH-SS-EEE--S-TT-HHHHHHHHHHHT--TT--HHHHHHHHHHHHHHT--GGGTTS-HHHHHHHHHHTTS--SS-------SS--EEEEE-TTS-EEEEEGGGTT--TTHHHHHHHHHHHHHHHHHHHHHHHHHHHHHHHHHHT-

Foldseek 3Di:
DKDKDDLVVLCLQFPNVLLVLLLVLLVVLVVPPPDANLVSLLVNLVVSLVRLVVDVPHPCSVVVNVVSVVLNPQRHEDQDQADAAQRYWYKFADPVDSRIIMIGGGDDPDDDDDADDDDDDDDLQLLAALDWFFLQRLLQQLLVQLLVLCVVVVHDPLLSLLRSQLSNLLQQLCLPQLSQQLLALLNSRVSSHDNGGTPHRSDNSVPPVSSVNSCVSSVNDPLQDSLLVSLVQLVQVVVVVDPSCPPHDSLLSSQLSNCLVNPPLPARAQDADPDKDWGWGQGPVRDTGIDISRSRRDDPCSNVSNVVCCVVLNPVRSVVSSVSSNVSSSVCSSVVD

Sequence (337 aa):
APTRLDPAVLTLLTDSATATVIERAVARLRAGEDEDPAVIVHQLLDTLLHGLGTNPARPYADLAHTRLARLRAIAQWSAATIGRTRERGRIVLDPGEPARLLLLPPHTPQGQAEQTAGVGDDSADASSLTRPVSLSRHSLAVAQRSADFATALGLPTPLVDALRTAGHAHDCGKSHSRFQCMLCAGDRLLAESLDEPRAKSGMDPADRTGRKRAAQLAGWGPEMRHEALSALAVTAWLDTQPKHARGNDADLLVHLVAAHHGHARPLLPPAPDPSPQEVTCTMPDHQQITINSADMGTDWSGPDRFHALNRHYGPWGLALLEAVLRLADMACSEEGT